Protein AF-X0WL43-F1 (afdb_monomer)

InterPro domains:
  IPR007392 D-galactarate/Altronate dehydratase, second domain [PF04295] (1-107)
  IPR048332 D-galactarate/Altronate dehydratase, C-terminal domain [PF20629] (121-200)
  IPR052172 UxaA family altronate/galactarate dehydratases [PTHR30536] (3-199)

Organism: NCB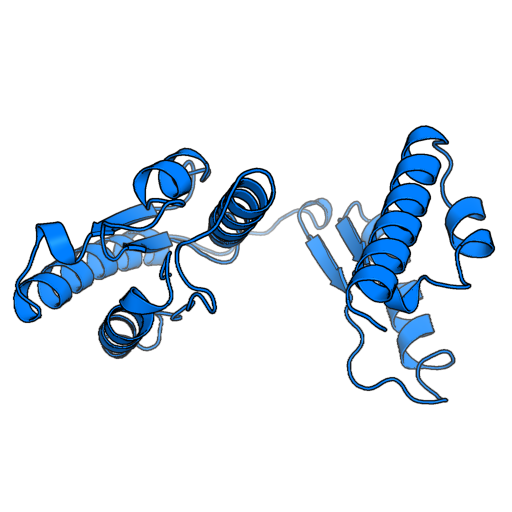I:txid412755

pLDDT: mean 93.65, std 4.27, range [55.53, 98.44]

Secondary structure (DSSP, 8-state):
-BSSGGGHHHHHHHHTT-TT-------S-S---THHHHHHHHHHHHHHT-TT-SEEEEEE-S--SS-HHHHHHTS--SSSEEEEEEHHHH--HHHHHHHHHHHHHHHHHHHTT-------GGG-EEEE---S--TTGGGTHHHHHHHHHHHHHHTT-EEEE--GGGGTT-HHHHHHT---HHHHHHHHHHHHHHHHHHHHTT-

Radius of gyration: 20.66 Å; Cα contacts (8 Å, |Δi|>4): 213; chains: 1; bounding box: 50×39×56 Å

Sequence (203 aa):
MSTVSCANSVVEQIARVDADIIPITHQHGCTHMGADTEQVLRTLSGTCDNPNGGGVLLVGLGCETANVNEIASRIDNSDRMVETLVIQEIGDARKIVDIARERLRRMKQFVSKQQRSDFDISSLTVGLECGGSDPFSGITANPAVGLVSDRLVELGATVILSEIPEMIGAEAPLESRIPDDAVKQKLLARIRDYVQMASDAGG

Nearest PDB structures (foldseek):
  6u7l-assembly1_B  TM=6.574E-01  e=1.941E-04  Escherichia coli K-12
  4p1z-assembly2_D  TM=4.977E-01  e=3.215E+00  Mus musculus

Foldseek 3Di:
DELAQVCQVLQVVLQVVDVVDDRDHDDHHQPADDPRLVVSLCVLQVVQQPPVAQEDEYEYQAPHPNDPVSSVVSHDPPRHYYHYYHCVVVVDSVVSSVVSVVSVVVRCVSVVPDDDDDDQLLAAEEEDDDDDDDPCCVVPVVVVVVVVQVVSVVSNHHYHYDDLPVCVVVLVVVLVPDPDPVVSVVSVVVNVVVVVVVVVVVD

Mean predicted aligned error: 4.45 Å

Structure (mmCIF, N/CA/C/O backbone):
data_AF-X0WL43-F1
#
_entry.id   AF-X0WL43-F1
#
loop_
_atom_site.group_PDB
_atom_site.id
_atom_site.type_symbol
_atom_site.label_atom_id
_atom_site.label_alt_id
_atom_site.label_comp_id
_atom_site.label_asym_id
_atom_site.label_entity_id
_atom_site.label_seq_id
_atom_site.pdbx_PDB_ins_code
_atom_site.Cartn_x
_atom_site.Cartn_y
_atom_site.Cartn_z
_atom_site.occupancy
_atom_site.B_iso_or_equiv
_atom_site.auth_seq_id
_atom_site.auth_comp_id
_atom_site.auth_asym_id
_atom_site.auth_atom_id
_atom_site.pdbx_PDB_model_num
ATOM 1 N N . MET A 1 1 ? -3.713 2.071 12.249 1.00 95.75 1 MET A N 1
ATOM 2 C CA . MET A 1 1 ? -2.439 2.525 11.664 1.00 95.75 1 MET A CA 1
ATOM 3 C C . MET A 1 1 ? -1.928 3.716 12.455 1.00 95.75 1 MET A C 1
ATOM 5 O O . MET A 1 1 ? -2.736 4.583 12.774 1.00 95.75 1 MET A O 1
ATOM 9 N N . SER A 1 2 ? -0.642 3.759 12.802 1.00 97.06 2 SER A N 1
ATOM 10 C CA . SER A 1 2 ? -0.040 4.961 13.396 1.00 97.06 2 SER A CA 1
ATOM 11 C C . SER A 1 2 ? 0.400 5.953 12.320 1.00 97.06 2 SER A C 1
ATOM 13 O O . SER A 1 2 ? 0.792 5.553 11.228 1.00 97.06 2 SER A O 1
ATOM 15 N N . THR A 1 3 ? 0.345 7.247 12.628 1.00 95.81 3 THR A N 1
ATOM 16 C CA . THR A 1 3 ? 0.838 8.326 11.746 1.00 95.81 3 THR A CA 1
ATOM 17 C C . THR A 1 3 ? 2.287 8.715 12.039 1.00 95.81 3 THR A C 1
ATOM 19 O O . THR A 1 3 ? 2.926 9.377 11.231 1.00 95.81 3 THR A O 1
ATOM 22 N N . VAL A 1 4 ? 2.814 8.291 13.192 1.00 96.38 4 VAL A N 1
ATOM 23 C CA . VAL A 1 4 ? 4.168 8.580 13.673 1.00 96.38 4 VAL A CA 1
ATOM 24 C C . VAL A 1 4 ? 4.661 7.437 14.561 1.00 96.38 4 VAL A C 1
ATOM 26 O O . VAL A 1 4 ? 3.865 6.804 15.262 1.00 96.38 4 VAL A O 1
ATOM 29 N N . SER A 1 5 ? 5.973 7.189 14.586 1.00 96.69 5 SER A N 1
ATOM 30 C CA . SER A 1 5 ? 6.577 6.110 15.388 1.00 96.69 5 SER A CA 1
ATOM 31 C C . SER A 1 5 ? 6.236 6.174 16.883 1.00 96.69 5 SER A C 1
ATOM 33 O O . SER A 1 5 ? 6.040 5.139 17.520 1.00 96.69 5 SER A O 1
ATOM 35 N N . CYS A 1 6 ? 6.074 7.374 17.451 1.00 96.06 6 CYS A N 1
ATOM 36 C CA . CYS A 1 6 ? 5.698 7.555 18.856 1.00 96.06 6 CYS A CA 1
ATOM 37 C C . CYS A 1 6 ? 4.306 6.995 19.211 1.00 96.06 6 CYS A C 1
ATOM 39 O O . CYS A 1 6 ? 4.031 6.765 20.386 1.00 96.06 6 CYS A O 1
ATOM 41 N N . ALA A 1 7 ? 3.435 6.761 18.224 1.00 96.56 7 ALA A N 1
ATOM 42 C CA . ALA A 1 7 ? 2.115 6.161 18.421 1.00 96.56 7 ALA A CA 1
ATOM 43 C C . ALA A 1 7 ? 2.106 4.626 18.240 1.00 96.56 7 ALA A C 1
ATOM 45 O O . ALA A 1 7 ? 1.080 3.989 18.487 1.00 96.56 7 ALA A O 1
ATOM 46 N N . ASN A 1 8 ? 3.225 4.010 17.832 1.00 96.94 8 ASN A N 1
ATOM 47 C CA . ASN A 1 8 ? 3.283 2.583 17.487 1.00 96.94 8 ASN A CA 1
ATOM 48 C C . ASN A 1 8 ? 2.888 1.672 18.649 1.00 96.94 8 ASN A C 1
ATOM 50 O O . ASN A 1 8 ? 2.059 0.785 18.468 1.00 96.94 8 ASN A O 1
ATOM 54 N N . SER A 1 9 ? 3.425 1.915 19.847 1.00 95.31 9 SER A N 1
ATOM 55 C CA . SER A 1 9 ? 3.143 1.079 21.021 1.00 95.31 9 SER A CA 1
ATOM 56 C C . SER A 1 9 ? 1.655 1.072 21.381 1.00 95.31 9 SER A C 1
ATOM 58 O O . SER A 1 9 ? 1.106 0.034 21.746 1.00 95.31 9 SER A O 1
ATOM 60 N N . VAL A 1 10 ? 0.979 2.213 21.214 1.00 95.00 10 VAL A N 1
ATOM 61 C CA . VAL A 1 10 ? -0.468 2.339 21.418 1.00 95.00 10 VAL A CA 1
ATOM 62 C C . VAL A 1 10 ? -1.231 1.557 20.349 1.00 95.00 10 VAL A C 1
ATOM 64 O O . VAL A 1 10 ? -2.146 0.812 20.688 1.00 95.00 10 VAL A O 1
ATOM 67 N N . VAL A 1 11 ? -0.844 1.664 19.074 1.00 96.06 11 VAL A N 1
ATOM 68 C CA . VAL A 1 11 ? -1.467 0.898 17.977 1.00 96.06 11 VAL A CA 1
ATOM 69 C C . VAL A 1 11 ? -1.310 -0.606 18.177 1.00 96.06 11 VAL A C 1
ATOM 71 O O . VAL A 1 11 ? -2.284 -1.343 18.040 1.00 96.06 11 VAL A O 1
ATOM 74 N N . GLU A 1 12 ? -0.120 -1.067 18.547 1.00 95.25 12 GLU A N 1
ATOM 75 C CA . GLU A 1 12 ? 0.137 -2.477 18.845 1.00 95.25 12 GLU A CA 1
ATOM 76 C C . GLU A 1 12 ? -0.689 -2.959 20.039 1.00 95.25 12 GLU A C 1
ATOM 78 O O . GLU A 1 12 ? -1.256 -4.051 20.006 1.00 95.25 12 GLU A O 1
ATOM 83 N N . GLN A 1 13 ? -0.800 -2.147 21.093 1.00 93.44 13 GLN A N 1
ATOM 84 C CA . GLN A 1 13 ? -1.615 -2.479 22.257 1.00 93.44 13 GLN A CA 1
ATOM 85 C C . GLN A 1 13 ? -3.108 -2.548 21.911 1.00 93.44 13 GLN A C 1
ATOM 87 O O . GLN A 1 13 ? -3.797 -3.453 22.383 1.00 93.44 13 GLN A O 1
ATOM 92 N N . ILE A 1 14 ? -3.599 -1.627 21.077 1.00 92.94 14 ILE A N 1
ATOM 93 C CA . ILE A 1 14 ? -4.972 -1.638 20.562 1.00 92.94 14 ILE A CA 1
ATOM 94 C C . ILE A 1 14 ? -5.212 -2.895 19.722 1.00 92.94 14 ILE A C 1
ATOM 96 O O . ILE A 1 14 ? -6.232 -3.543 19.909 1.00 92.94 14 ILE A O 1
ATOM 100 N N . ALA A 1 15 ? -4.290 -3.280 18.838 1.00 93.12 15 ALA A N 1
ATOM 101 C CA . ALA A 1 15 ? -4.480 -4.435 17.960 1.00 93.12 15 ALA A CA 1
ATOM 102 C C . ALA A 1 15 ? -4.567 -5.770 18.716 1.00 93.12 15 ALA A C 1
ATOM 104 O O . ALA A 1 15 ? -5.267 -6.677 18.286 1.00 93.12 15 ALA A O 1
ATOM 105 N N . ARG A 1 16 ? -3.952 -5.886 19.900 1.00 91.56 16 ARG A N 1
ATOM 106 C CA . ARG A 1 16 ? -4.038 -7.101 20.737 1.00 91.56 16 ARG A CA 1
ATOM 107 C C . ARG A 1 16 ? -5.447 -7.426 21.243 1.00 91.56 16 ARG A C 1
ATOM 109 O O . ARG A 1 16 ? -5.632 -8.477 21.853 1.00 91.56 16 ARG A O 1
ATOM 116 N N . VAL A 1 17 ? -6.425 -6.536 21.063 1.00 84.25 17 VAL A N 1
ATOM 117 C CA . VAL A 1 17 ? -7.803 -6.769 21.520 1.00 84.25 17 VAL A CA 1
ATOM 118 C C . VAL A 1 17 ? -8.558 -7.775 20.651 1.00 84.25 17 VAL A C 1
ATOM 120 O O . VAL A 1 17 ? -9.506 -8.375 21.151 1.00 84.25 17 VAL A O 1
ATOM 123 N N . ASP A 1 18 ? -8.170 -7.949 19.384 1.00 85.38 18 ASP A N 1
ATOM 124 C CA . ASP A 1 18 ? -8.861 -8.817 18.425 1.00 85.38 18 ASP A CA 1
ATOM 125 C C . ASP A 1 18 ? -7.899 -9.256 17.307 1.00 85.38 18 ASP A C 1
ATOM 127 O O . ASP A 1 18 ? -7.166 -8.435 16.761 1.00 85.38 18 ASP A O 1
ATOM 131 N N . ALA A 1 19 ? -7.911 -10.543 16.955 1.00 85.75 19 ALA A N 1
ATOM 132 C CA . ALA A 1 19 ? -7.028 -11.110 15.934 1.00 85.75 19 ALA A CA 1
ATOM 133 C C . ALA A 1 19 ? -7.344 -10.616 14.511 1.00 85.75 19 ALA A C 1
ATOM 135 O O . ALA A 1 19 ? -6.471 -10.666 13.647 1.00 85.75 19 ALA A O 1
ATOM 136 N N . ASP A 1 20 ? -8.559 -10.111 14.276 1.00 85.38 20 ASP A N 1
ATOM 137 C CA . ASP A 1 20 ? -8.964 -9.550 12.982 1.00 85.38 20 ASP A CA 1
ATOM 138 C C . ASP A 1 20 ? -8.391 -8.137 12.743 1.00 85.38 20 ASP A C 1
ATOM 140 O O . ASP A 1 20 ? -8.581 -7.554 11.674 1.00 85.38 20 ASP A O 1
ATOM 144 N N . ILE A 1 21 ? -7.706 -7.550 13.733 1.00 91.06 21 ILE A N 1
ATOM 145 C CA . ILE A 1 21 ? -7.101 -6.221 13.632 1.00 91.06 21 ILE A CA 1
ATOM 146 C C . ILE A 1 21 ? -5.624 -6.356 13.281 1.00 91.06 21 ILE A C 1
ATOM 148 O O . ILE A 1 21 ? -4.823 -6.878 14.054 1.00 91.06 21 ILE A O 1
ATOM 152 N N . ILE A 1 22 ? -5.245 -5.781 12.142 1.00 93.94 22 ILE A N 1
ATOM 153 C CA . ILE A 1 22 ? -3.857 -5.754 11.682 1.00 93.94 22 ILE A CA 1
ATOM 154 C C . ILE A 1 22 ? -3.222 -4.412 12.086 1.00 93.94 22 ILE A C 1
ATOM 156 O O . ILE A 1 22 ? -3.644 -3.358 11.593 1.00 93.94 22 ILE A O 1
ATOM 160 N N . PRO A 1 23 ? -2.216 -4.399 12.983 1.00 95.56 23 PRO A N 1
ATOM 161 C CA . PRO A 1 23 ? -1.484 -3.181 13.289 1.00 95.56 23 PRO A CA 1
ATOM 162 C C . PRO A 1 23 ? -0.564 -2.820 12.119 1.00 95.56 23 PRO A C 1
ATOM 164 O O . PRO A 1 23 ? 0.307 -3.594 11.738 1.00 95.56 23 PRO A O 1
ATOM 167 N N . ILE A 1 24 ? -0.731 -1.609 11.588 1.00 96.12 24 ILE A N 1
ATOM 168 C CA . ILE A 1 24 ? 0.210 -0.995 10.644 1.00 96.12 24 ILE A CA 1
ATOM 169 C C . ILE A 1 24 ? 0.945 0.113 11.394 1.00 96.12 24 ILE A C 1
ATOM 171 O O . ILE A 1 24 ? 0.306 1.063 11.866 1.00 96.12 24 ILE A O 1
ATOM 175 N N . THR A 1 25 ? 2.258 -0.039 11.545 1.00 96.44 25 THR A N 1
ATOM 176 C CA . THR A 1 25 ? 3.113 0.881 12.299 1.00 96.44 25 THR A CA 1
ATOM 177 C C . THR A 1 25 ? 3.932 1.774 11.375 1.00 96.44 25 THR A C 1
ATOM 179 O O . THR A 1 25 ? 4.359 1.372 10.295 1.00 96.44 25 THR A O 1
ATOM 182 N N . HIS A 1 26 ? 4.155 3.008 11.813 1.00 94.62 26 HIS A N 1
ATOM 183 C CA . HIS A 1 26 ? 4.957 3.991 11.107 1.00 94.62 26 HIS A CA 1
ATOM 184 C C . HIS A 1 26 ? 6.405 3.948 11.604 1.00 94.62 26 HIS A C 1
ATOM 186 O O . HIS A 1 26 ? 6.656 3.939 12.810 1.00 94.62 26 HIS A O 1
ATOM 192 N N . GLN A 1 27 ? 7.371 3.914 10.690 1.00 91.25 27 GLN A N 1
ATOM 193 C CA . GLN A 1 27 ? 8.776 3.681 11.046 1.00 91.25 27 GLN A CA 1
ATOM 194 C C . GLN A 1 27 ? 9.576 4.963 11.303 1.00 91.25 27 GLN A C 1
ATOM 196 O O . GLN A 1 27 ? 10.670 4.890 11.859 1.00 91.25 27 GLN A O 1
ATOM 201 N N . HIS A 1 28 ? 9.045 6.133 10.943 1.00 91.25 28 HIS A N 1
ATOM 202 C CA . HIS A 1 28 ? 9.792 7.388 11.002 1.00 91.25 28 HIS A CA 1
ATOM 203 C C . HIS A 1 28 ? 9.335 8.328 12.128 1.00 91.25 28 HIS A C 1
ATOM 205 O O . HIS A 1 28 ? 8.335 8.111 12.825 1.00 91.25 28 HIS A O 1
ATOM 211 N N . GLY A 1 29 ? 10.162 9.342 12.388 1.00 90.94 29 GLY A N 1
ATOM 212 C CA . GLY A 1 29 ? 9.835 10.449 13.286 1.00 90.94 29 GLY A CA 1
ATOM 213 C C . GLY A 1 29 ? 8.825 11.404 12.650 1.00 90.94 29 GLY A C 1
ATOM 214 O O . GLY A 1 29 ? 8.173 11.064 11.678 1.00 90.94 29 GLY A O 1
ATOM 215 N N . CYS A 1 30 ? 8.680 12.610 13.195 1.00 87.62 30 CYS A N 1
ATOM 216 C CA . CYS A 1 30 ? 7.702 13.584 12.698 1.00 87.62 30 CYS A CA 1
ATOM 217 C C . CYS A 1 30 ? 8.303 14.797 11.980 1.00 87.62 30 CYS A C 1
ATOM 219 O O . CYS A 1 30 ? 7.555 15.648 11.504 1.00 87.62 30 CYS A O 1
ATOM 221 N N . THR A 1 31 ? 9.628 14.902 11.889 1.00 87.62 31 THR A N 1
ATOM 222 C CA . THR A 1 31 ? 10.336 16.082 11.364 1.00 87.62 31 THR A CA 1
ATOM 223 C C . THR A 1 31 ? 10.435 16.086 9.836 1.00 87.62 31 THR A C 1
ATOM 225 O O . THR A 1 31 ? 11.463 16.466 9.279 1.00 87.62 31 THR A O 1
ATOM 228 N N . HIS A 1 32 ? 9.378 15.636 9.165 1.00 87.50 32 HIS A N 1
ATOM 229 C CA . HIS A 1 32 ? 9.277 15.646 7.711 1.00 87.50 32 HIS A CA 1
ATOM 230 C C . HIS A 1 32 ? 9.099 17.080 7.208 1.00 87.50 32 HIS A C 1
ATOM 232 O O . HIS A 1 32 ? 8.371 17.862 7.830 1.00 87.50 32 HIS A O 1
ATOM 238 N N . MET A 1 33 ? 9.731 17.425 6.082 1.00 89.25 33 MET A N 1
ATOM 239 C CA . MET A 1 33 ? 9.624 18.757 5.477 1.00 89.25 33 MET A CA 1
ATOM 240 C C . MET A 1 33 ? 9.407 18.700 3.963 1.00 89.25 33 MET A C 1
ATOM 242 O O . MET A 1 33 ? 10.042 17.923 3.252 1.00 89.25 33 MET A O 1
ATOM 246 N N . GLY A 1 34 ? 8.548 19.588 3.454 1.00 90.94 34 GLY A N 1
ATOM 247 C CA . GLY A 1 34 ? 8.330 19.772 2.019 1.00 90.94 34 GLY A CA 1
ATOM 248 C C . GLY A 1 34 ? 7.892 18.482 1.319 1.00 90.94 34 GLY A C 1
ATOM 249 O O . GLY A 1 34 ? 6.872 17.894 1.672 1.00 90.94 34 GLY A O 1
ATOM 250 N N . ALA A 1 35 ? 8.670 18.050 0.323 1.00 90.12 35 ALA A N 1
ATOM 251 C CA . ALA A 1 35 ? 8.376 16.857 -0.473 1.00 90.12 35 ALA A CA 1
ATOM 252 C C . ALA A 1 35 ? 8.311 15.565 0.362 1.00 90.12 35 ALA A C 1
ATOM 254 O O . ALA A 1 35 ? 7.538 14.670 0.032 1.00 90.12 35 ALA A O 1
ATOM 255 N N . ASP A 1 36 ? 9.070 15.489 1.457 1.00 91.00 36 ASP A N 1
ATOM 256 C CA . ASP A 1 36 ? 9.062 14.340 2.366 1.00 91.00 36 ASP A CA 1
ATOM 257 C C . ASP A 1 36 ? 7.719 14.222 3.108 1.00 91.00 36 ASP A C 1
ATOM 259 O O . ASP A 1 36 ? 7.108 13.155 3.148 1.00 91.00 36 ASP A O 1
ATOM 263 N N . THR A 1 37 ? 7.171 15.343 3.593 1.00 93.50 37 THR A N 1
ATOM 264 C CA . THR A 1 37 ? 5.837 15.369 4.216 1.00 93.50 37 THR A CA 1
ATOM 265 C C . THR A 1 37 ? 4.764 14.892 3.240 1.00 93.50 37 THR A C 1
ATOM 267 O O . THR A 1 37 ? 3.934 14.057 3.594 1.00 93.50 37 THR A O 1
ATOM 270 N N . GLU A 1 38 ? 4.795 15.380 1.999 1.00 94.81 38 GLU A N 1
ATOM 271 C CA . GLU A 1 38 ? 3.834 14.973 0.971 1.00 94.81 38 GLU A CA 1
ATOM 272 C C . GLU A 1 38 ? 3.981 13.488 0.608 1.00 94.81 38 GLU A C 1
ATOM 274 O O . GLU A 1 38 ? 2.983 12.789 0.427 1.00 94.81 38 GLU A O 1
ATOM 279 N N . GLN A 1 39 ? 5.210 12.965 0.564 1.00 93.62 39 GLN A N 1
ATOM 280 C CA . GLN A 1 39 ? 5.449 11.538 0.372 1.00 93.62 39 GLN A CA 1
ATOM 281 C C . GLN A 1 39 ? 4.837 10.705 1.503 1.00 93.62 39 GLN A C 1
ATOM 283 O O . GLN A 1 39 ? 4.176 9.704 1.216 1.00 93.62 39 GLN A O 1
ATOM 288 N N . VAL A 1 40 ? 4.998 11.119 2.762 1.00 94.88 40 VAL A N 1
ATOM 289 C CA . VAL A 1 40 ? 4.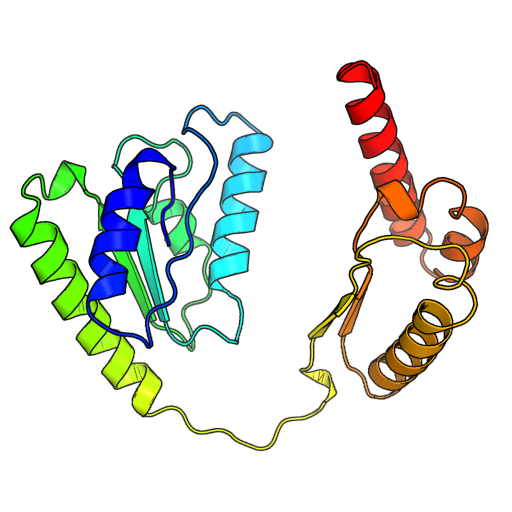386 10.444 3.916 1.00 94.88 40 VAL A CA 1
ATOM 290 C C . VAL A 1 40 ? 2.863 10.484 3.829 1.00 94.88 40 VAL A C 1
ATOM 292 O O . VAL A 1 40 ? 2.222 9.438 3.927 1.00 94.88 40 VAL A O 1
ATOM 295 N N . LEU A 1 41 ? 2.274 11.655 3.581 1.00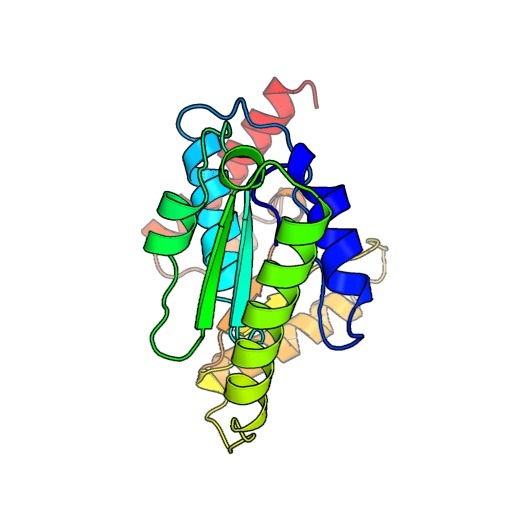 95.50 41 LEU A N 1
ATOM 296 C CA . LEU A 1 41 ? 0.823 11.822 3.482 1.00 95.50 41 LEU A CA 1
ATOM 297 C C . LEU A 1 41 ? 0.229 10.963 2.366 1.00 95.50 41 LEU A C 1
ATOM 299 O O . LEU A 1 41 ? -0.733 10.232 2.607 1.00 95.50 41 LEU A O 1
ATOM 303 N N . ARG A 1 42 ? 0.831 10.988 1.171 1.00 95.69 42 ARG A N 1
ATOM 304 C CA . ARG A 1 42 ? 0.424 10.162 0.026 1.00 95.69 42 ARG A CA 1
ATOM 305 C C . ARG A 1 42 ? 0.552 8.668 0.319 1.00 95.69 42 ARG A C 1
ATOM 307 O O . ARG A 1 42 ? -0.330 7.899 -0.042 1.00 95.69 42 ARG A O 1
ATOM 314 N N . THR A 1 43 ? 1.630 8.253 0.981 1.00 95.25 43 THR A N 1
ATOM 315 C CA . THR A 1 43 ? 1.865 6.836 1.299 1.00 95.25 43 THR A CA 1
ATOM 316 C C . THR A 1 43 ? 0.873 6.330 2.343 1.00 95.25 43 THR A C 1
ATOM 318 O O . THR A 1 43 ? 0.273 5.272 2.161 1.00 95.25 43 THR A O 1
ATOM 321 N N . LEU A 1 44 ? 0.656 7.084 3.424 1.00 95.75 44 LEU A N 1
ATOM 322 C CA . LEU A 1 44 ? -0.254 6.687 4.498 1.00 95.75 44 LEU A CA 1
ATOM 323 C C . LEU A 1 44 ? -1.717 6.699 4.042 1.00 95.75 44 LEU A C 1
ATOM 325 O O . LEU A 1 44 ? -2.425 5.728 4.299 1.00 95.75 44 LEU A O 1
ATOM 329 N N . SER A 1 45 ? -2.161 7.740 3.330 1.00 95.81 45 SER A N 1
ATOM 330 C CA . SER A 1 45 ? -3.523 7.780 2.766 1.00 95.81 45 SER A CA 1
ATOM 331 C C . SER A 1 45 ? -3.744 6.667 1.737 1.00 95.81 45 SER A C 1
ATOM 333 O O . SER A 1 45 ? -4.671 5.881 1.903 1.00 95.81 45 SER A O 1
ATOM 335 N N . GLY A 1 46 ? -2.826 6.478 0.782 1.00 95.06 46 GLY A N 1
ATOM 336 C CA . GLY A 1 46 ? -2.922 5.392 -0.201 1.00 95.06 46 GLY A CA 1
ATOM 337 C C . GLY A 1 46 ? -2.908 3.990 0.424 1.00 95.06 46 GLY A C 1
ATOM 338 O O . GLY A 1 46 ? -3.598 3.090 -0.048 1.00 95.06 46 GLY A O 1
ATOM 339 N N . THR A 1 47 ? -2.186 3.800 1.535 1.00 94.62 47 THR A N 1
ATOM 340 C CA . THR A 1 47 ? -2.244 2.546 2.309 1.00 94.62 47 THR A CA 1
ATOM 341 C C . THR A 1 47 ? -3.629 2.338 2.922 1.00 94.62 47 THR A C 1
ATOM 343 O O . THR A 1 47 ? -4.139 1.218 2.934 1.00 94.62 47 THR A O 1
ATOM 346 N N . CYS A 1 48 ? -4.263 3.409 3.408 1.00 94.12 48 CYS A N 1
ATOM 347 C CA . CYS A 1 48 ? -5.624 3.351 3.939 1.00 94.12 48 CYS A CA 1
ATOM 348 C C . CYS A 1 48 ? -6.678 3.093 2.866 1.00 94.12 48 CYS A C 1
ATOM 350 O O . CYS A 1 48 ? -7.711 2.516 3.200 1.00 94.12 48 CYS A O 1
ATOM 352 N N . ASP A 1 49 ? -6.418 3.492 1.619 1.00 92.75 49 ASP A N 1
ATOM 353 C CA . ASP A 1 49 ? -7.294 3.278 0.463 1.00 92.75 49 ASP A CA 1
ATOM 354 C C . ASP A 1 49 ? -7.209 1.856 -0.114 1.00 92.75 49 ASP A C 1
ATOM 356 O O . ASP A 1 49 ? -7.993 1.491 -0.993 1.00 92.75 49 ASP A O 1
ATOM 360 N N . ASN A 1 50 ? -6.331 0.995 0.414 1.00 92.81 50 ASN A N 1
ATOM 361 C CA . ASN A 1 50 ? -6.243 -0.394 -0.028 1.00 92.81 50 ASN A CA 1
ATOM 362 C C . ASN A 1 50 ? -7.616 -1.103 0.101 1.00 92.81 50 ASN A C 1
ATOM 364 O O . ASN A 1 50 ? -8.201 -1.093 1.190 1.00 92.81 50 ASN A O 1
ATOM 368 N N . PRO A 1 51 ? -8.148 -1.730 -0.968 1.00 91.62 51 PRO A N 1
ATOM 369 C CA . PRO A 1 51 ? -9.493 -2.317 -0.967 1.00 91.62 51 PRO A CA 1
ATOM 370 C C . PRO A 1 51 ? -9.629 -3.553 -0.063 1.00 91.62 51 PRO A C 1
ATOM 372 O O . PRO A 1 51 ? -10.741 -3.970 0.241 1.00 91.62 51 PRO A O 1
ATOM 375 N N . ASN A 1 52 ? -8.518 -4.127 0.414 1.00 90.81 52 ASN A N 1
ATOM 376 C CA . ASN A 1 52 ? -8.548 -5.226 1.382 1.00 90.81 52 ASN A CA 1
ATOM 377 C C . ASN A 1 52 ? -8.857 -4.754 2.816 1.00 90.81 52 ASN A C 1
ATOM 379 O O . ASN A 1 52 ? -9.101 -5.583 3.693 1.00 90.81 52 ASN A O 1
ATOM 383 N N . GLY A 1 53 ? -8.829 -3.443 3.082 1.00 89.19 53 GLY A N 1
ATOM 384 C CA . GLY A 1 53 ? -9.177 -2.861 4.376 1.00 89.19 53 GLY A CA 1
ATOM 385 C C . GLY A 1 53 ? -10.618 -2.352 4.408 1.00 89.19 53 GLY A C 1
ATOM 386 O O . GLY A 1 53 ? -10.914 -1.309 3.838 1.00 89.19 53 GLY A O 1
ATOM 387 N N . GLY A 1 54 ? -11.507 -3.031 5.141 1.00 87.00 54 GLY A N 1
ATOM 388 C CA . GLY A 1 54 ? -12.907 -2.594 5.298 1.00 87.00 54 GLY A CA 1
ATOM 389 C C . GLY A 1 54 ? -13.115 -1.411 6.266 1.00 87.00 54 GLY A C 1
ATOM 390 O O . GLY A 1 54 ? -14.199 -0.830 6.338 1.00 87.00 54 GLY A O 1
ATOM 391 N N . GLY A 1 55 ? -12.084 -1.039 7.026 1.00 94.00 55 GLY A N 1
ATOM 392 C CA . GLY A 1 55 ? -12.088 0.133 7.896 1.00 94.00 55 GLY A CA 1
ATOM 393 C C . GLY A 1 55 ? -10.704 0.429 8.468 1.00 94.00 55 GLY A C 1
ATOM 394 O O . GLY A 1 55 ? -9.877 -0.471 8.617 1.00 94.00 55 GLY A O 1
ATOM 395 N N . VAL A 1 56 ? -10.448 1.696 8.789 1.00 96.12 56 VAL A N 1
ATOM 396 C CA . VAL A 1 56 ? -9.151 2.180 9.266 1.00 96.12 56 VAL A CA 1
ATOM 397 C C . VAL A 1 56 ? -9.326 3.053 10.504 1.00 96.12 56 VAL A C 1
ATOM 399 O O . VAL A 1 56 ? -10.058 4.040 10.494 1.00 96.12 56 VAL A O 1
ATOM 402 N N . LEU A 1 57 ? -8.591 2.716 11.567 1.00 96.88 57 LEU A N 1
ATOM 403 C CA . LEU A 1 57 ? -8.364 3.594 12.715 1.00 96.88 57 LEU A CA 1
ATOM 404 C C . LEU A 1 57 ? -6.979 4.239 12.591 1.00 96.88 57 LEU A C 1
ATOM 406 O O . LEU A 1 57 ? -5.962 3.556 12.756 1.00 96.88 57 LEU A O 1
ATOM 410 N N . LEU A 1 58 ? -6.939 5.539 12.314 1.00 97.50 58 LEU A N 1
ATOM 411 C CA . LEU A 1 58 ? -5.723 6.349 12.341 1.00 97.50 58 LEU A CA 1
ATOM 412 C C . LEU A 1 58 ? -5.421 6.781 13.775 1.00 97.50 58 LEU A C 1
ATOM 414 O O . LEU A 1 58 ? -6.295 7.302 14.464 1.00 97.50 58 LEU A O 1
ATOM 418 N N . VAL A 1 59 ? -4.185 6.575 14.221 1.00 97.44 59 VAL A N 1
ATOM 419 C CA . VAL A 1 59 ? -3.739 6.932 15.571 1.00 97.44 59 VAL A CA 1
ATOM 420 C C . VAL A 1 59 ? -2.520 7.839 15.481 1.00 97.44 59 VAL A C 1
ATOM 422 O O . VAL A 1 59 ? -1.455 7.409 15.039 1.00 97.44 59 VAL A O 1
ATOM 425 N N . GLY A 1 60 ? -2.681 9.079 15.923 1.00 97.00 60 GLY A N 1
ATOM 426 C CA . GLY A 1 60 ? -1.607 10.061 16.008 1.00 97.00 60 GLY A CA 1
ATOM 427 C C . GLY A 1 60 ? -1.196 10.356 17.432 1.00 97.00 60 GLY A C 1
ATOM 428 O O . GLY A 1 60 ? -1.958 10.134 18.380 1.00 97.00 60 GLY A O 1
ATOM 429 N N . LEU A 1 61 ? 0.019 10.879 17.585 1.00 96.38 61 LEU A N 1
ATOM 430 C CA . LEU A 1 61 ? 0.447 11.399 18.875 1.00 96.38 61 LEU A CA 1
ATOM 431 C C . LEU A 1 61 ? -0.236 12.747 19.136 1.00 96.38 61 LEU A C 1
ATOM 433 O O . LEU A 1 61 ? -0.796 12.934 20.215 1.00 96.38 61 LEU A O 1
ATOM 437 N N . GLY A 1 62 ? -0.235 13.630 18.133 1.00 94.56 62 GLY A N 1
ATOM 438 C CA . GLY A 1 62 ? -0.836 14.967 18.171 1.00 94.56 62 GLY A CA 1
ATOM 439 C C . GLY A 1 62 ? 0.136 16.111 17.874 1.00 94.56 62 GLY A C 1
ATOM 440 O O . GLY A 1 62 ? -0.289 17.260 17.808 1.00 94.56 62 GLY A O 1
ATOM 441 N N . CYS A 1 63 ? 1.424 15.818 17.677 1.00 93.75 63 CYS A N 1
ATOM 442 C CA . CYS A 1 63 ? 2.454 16.820 17.384 1.00 93.75 63 CYS A CA 1
ATOM 443 C C . CYS A 1 63 ? 3.173 16.591 16.048 1.00 93.75 63 CYS A C 1
ATOM 445 O O . CYS A 1 63 ? 4.113 17.317 15.725 1.00 93.75 63 CYS A O 1
ATOM 447 N N . GLU A 1 64 ? 2.778 15.571 15.286 1.00 93.31 64 GLU A N 1
ATOM 448 C CA . GLU A 1 64 ? 3.395 15.254 14.007 1.00 93.31 64 GLU A CA 1
ATOM 449 C C . GLU A 1 64 ? 2.993 16.214 12.877 1.00 93.31 64 GLU A C 1
ATOM 451 O O . GLU A 1 64 ? 1.849 16.661 12.805 1.00 93.31 64 GLU A 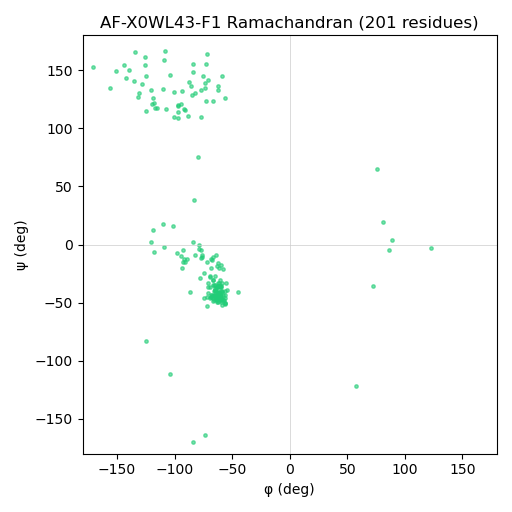O 1
ATOM 456 N N . THR A 1 65 ? 3.931 16.504 11.964 1.00 90.50 65 THR A N 1
ATOM 457 C CA . THR A 1 65 ? 3.674 17.376 10.804 1.00 90.50 65 THR A CA 1
ATOM 458 C C . THR A 1 65 ? 2.620 16.767 9.874 1.00 90.50 65 THR A C 1
ATOM 460 O O . THR A 1 65 ? 1.669 17.445 9.494 1.00 90.50 65 THR A O 1
ATOM 463 N N . ALA A 1 66 ? 2.749 15.473 9.554 1.00 90.06 66 ALA A N 1
ATOM 464 C CA . ALA A 1 66 ? 1.741 14.707 8.820 1.00 90.06 66 ALA A CA 1
ATOM 465 C C . ALA A 1 66 ? 0.614 14.279 9.775 1.00 90.06 66 ALA A C 1
ATOM 467 O O . ALA A 1 66 ? 0.558 13.137 10.236 1.00 90.06 66 ALA A O 1
ATOM 468 N N . ASN A 1 67 ? -0.244 15.232 10.136 1.00 90.69 67 ASN A N 1
ATOM 469 C CA . ASN A 1 67 ? -1.258 15.017 11.161 1.00 90.69 67 ASN A CA 1
ATOM 470 C C . ASN A 1 67 ? -2.402 14.109 10.681 1.00 90.69 67 ASN A C 1
ATOM 472 O O . ASN A 1 67 ? -2.729 14.019 9.496 1.00 90.69 67 ASN A O 1
ATOM 476 N N . VAL A 1 68 ? -3.051 13.461 11.648 1.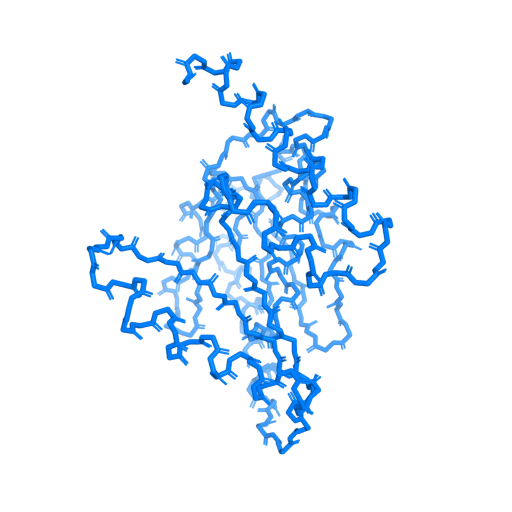00 95.06 68 VAL A N 1
ATOM 477 C CA . VAL A 1 68 ? -4.133 12.494 11.421 1.00 95.06 68 VAL A CA 1
ATOM 478 C C . VAL A 1 68 ? -5.279 13.056 10.576 1.00 95.06 68 VAL A C 1
ATOM 480 O O . VAL A 1 68 ? -5.819 12.333 9.743 1.00 95.06 68 VAL A O 1
ATOM 483 N N . ASN A 1 69 ? -5.659 14.320 10.777 1.00 93.75 69 ASN A N 1
ATOM 484 C CA . ASN A 1 69 ? -6.794 14.917 10.073 1.00 93.75 69 ASN A CA 1
ATOM 485 C C . ASN A 1 69 ? -6.480 15.157 8.594 1.00 93.75 69 ASN A C 1
ATOM 487 O O . ASN A 1 69 ? -7.350 14.960 7.751 1.00 93.75 69 ASN A O 1
ATOM 491 N N . GLU A 1 70 ? -5.242 15.536 8.272 1.00 95.25 70 GLU A N 1
ATOM 492 C CA . GLU A 1 70 ? -4.797 15.687 6.886 1.00 95.25 70 GLU A CA 1
ATOM 493 C C . GLU A 1 70 ? -4.693 14.342 6.162 1.00 95.25 70 GLU A C 1
ATOM 495 O O . GLU A 1 70 ? -5.032 14.242 4.987 1.00 95.25 70 GLU A O 1
ATOM 500 N N . ILE A 1 71 ? -4.270 13.284 6.855 1.00 96.31 71 ILE A N 1
ATOM 501 C CA . ILE A 1 71 ? -4.294 11.937 6.275 1.00 96.31 71 ILE A CA 1
ATOM 502 C C . ILE A 1 71 ? -5.745 11.513 6.043 1.00 96.31 71 ILE A C 1
ATOM 504 O O . ILE A 1 71 ? -6.082 11.079 4.947 1.00 96.31 71 ILE A O 1
ATOM 508 N N . ALA A 1 72 ? -6.613 11.684 7.044 1.00 96.31 72 ALA A N 1
ATOM 509 C CA . ALA A 1 72 ? -8.019 11.304 6.961 1.00 96.31 72 ALA A CA 1
ATOM 510 C C . ALA A 1 72 ? -8.776 12.027 5.838 1.00 96.31 72 ALA A C 1
ATOM 512 O O . ALA A 1 72 ? -9.634 11.419 5.207 1.00 96.31 72 ALA A O 1
ATOM 513 N N . SER A 1 73 ? -8.455 13.296 5.563 1.00 96.00 73 SER A N 1
ATOM 514 C CA . SER A 1 73 ? -9.108 14.071 4.500 1.00 96.00 73 SER A CA 1
ATOM 515 C C . SER A 1 73 ? -8.723 13.636 3.082 1.00 96.00 73 SER A C 1
ATOM 517 O O . SER A 1 73 ? -9.405 14.019 2.134 1.00 96.00 73 SER A O 1
ATOM 519 N N . ARG A 1 74 ? -7.648 12.852 2.932 1.00 95.88 74 ARG A N 1
ATOM 520 C CA . ARG A 1 74 ? -7.165 12.324 1.646 1.00 95.88 74 ARG A CA 1
ATOM 521 C C . ARG A 1 74 ? -7.689 10.920 1.330 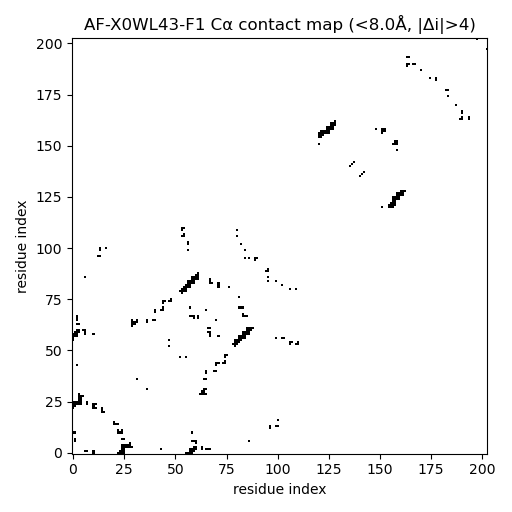1.00 95.88 74 ARG A C 1
ATOM 523 O O . ARG A 1 74 ? -7.478 10.461 0.217 1.00 95.88 74 ARG A O 1
ATOM 530 N N . ILE A 1 75 ? -8.329 10.252 2.291 1.00 95.19 75 ILE A N 1
ATOM 531 C CA . ILE A 1 75 ? -8.829 8.876 2.156 1.00 95.19 75 ILE A CA 1
ATOM 532 C C . ILE A 1 75 ? -10.222 8.895 1.526 1.00 95.19 75 ILE A C 1
ATOM 534 O O . ILE A 1 75 ? -11.087 9.663 1.955 1.00 95.19 75 ILE A O 1
ATOM 538 N N . ASP A 1 76 ? -10.465 7.999 0.572 1.00 90.50 76 ASP A N 1
ATOM 539 C CA . ASP A 1 76 ? -11.809 7.751 0.055 1.00 90.50 76 ASP A CA 1
ATOM 540 C C . ASP A 1 76 ? -12.606 6.895 1.051 1.00 90.50 76 ASP A C 1
ATOM 542 O O . ASP A 1 76 ? -12.339 5.707 1.266 1.00 90.50 76 ASP A O 1
ATOM 546 N N . ASN A 1 77 ? -13.601 7.520 1.683 1.00 87.25 77 ASN A N 1
ATOM 547 C CA . ASN A 1 77 ? -14.453 6.913 2.701 1.00 87.25 77 ASN A CA 1
ATOM 548 C C . ASN A 1 77 ? -15.838 6.486 2.185 1.00 87.25 77 ASN A C 1
ATOM 550 O O . ASN A 1 77 ? -16.729 6.238 2.998 1.00 87.25 77 ASN A O 1
ATOM 554 N N . SER A 1 78 ? -16.027 6.390 0.866 1.00 87.06 78 SER A N 1
ATOM 555 C CA . SER A 1 78 ? -17.291 5.965 0.247 1.00 87.06 78 SER A CA 1
ATOM 556 C C . SER A 1 78 ? -17.755 4.583 0.725 1.00 87.06 78 SER A C 1
ATOM 558 O O . SER A 1 78 ? -18.893 4.439 1.172 1.00 87.06 78 SER A O 1
ATOM 560 N N . ASP A 1 79 ? -16.848 3.603 0.722 1.00 86.62 79 ASP A N 1
ATOM 561 C CA . ASP A 1 79 ? -17.148 2.197 1.036 1.00 86.62 79 ASP A CA 1
ATOM 562 C C . ASP A 1 79 ? -16.387 1.654 2.263 1.00 86.62 79 ASP A C 1
ATOM 564 O O . ASP A 1 79 ? -16.371 0.446 2.528 1.00 86.62 79 ASP A O 1
ATOM 568 N N . ARG A 1 80 ? -15.765 2.538 3.057 1.00 92.31 80 ARG A N 1
ATOM 569 C CA . ARG A 1 80 ? -14.984 2.169 4.250 1.00 92.31 80 ARG A CA 1
ATOM 570 C C . ARG A 1 80 ? -15.213 3.123 5.416 1.00 92.31 80 ARG A C 1
ATOM 572 O O . ARG A 1 80 ? -15.424 4.319 5.242 1.00 92.31 80 ARG A O 1
ATOM 579 N N . MET A 1 81 ? -15.087 2.608 6.637 1.00 94.06 81 MET A N 1
ATOM 580 C CA . MET A 1 81 ? -15.089 3.453 7.833 1.00 94.06 81 MET A CA 1
ATOM 581 C C . MET A 1 81 ? -13.694 4.003 8.126 1.00 94.06 81 MET A C 1
ATOM 583 O O . MET A 1 81 ? -12.747 3.233 8.269 1.00 94.06 81 MET A O 1
ATOM 587 N N . VAL A 1 82 ? -13.585 5.317 8.311 1.00 96.00 82 VAL A N 1
ATOM 588 C CA . VAL A 1 82 ? -12.353 5.986 8.750 1.00 96.00 82 VAL A CA 1
ATOM 589 C C . VAL A 1 82 ? -12.616 6.654 10.093 1.00 96.00 82 VAL A C 1
ATOM 591 O O . VAL A 1 82 ? -13.506 7.492 10.209 1.00 96.00 82 VAL A O 1
ATOM 594 N N . GLU A 1 83 ? -11.853 6.287 11.119 1.00 96.44 83 GLU A N 1
ATOM 595 C CA . GLU A 1 83 ? -11.885 6.953 12.425 1.00 96.44 83 GLU A CA 1
ATOM 596 C C . GLU A 1 83 ? -10.481 7.401 12.825 1.00 96.44 83 GLU A C 1
ATOM 598 O O . GLU A 1 83 ? -9.476 6.815 12.421 1.00 96.44 83 GLU A O 1
ATOM 603 N N . THR A 1 84 ? -10.416 8.427 13.668 1.00 96.81 84 THR A N 1
ATOM 604 C CA . THR A 1 84 ? -9.170 9.091 14.056 1.00 96.81 84 THR A CA 1
ATOM 605 C C . THR A 1 84 ? -9.041 9.178 15.571 1.00 96.81 84 THR A C 1
ATOM 607 O O . THR A 1 84 ? -10.005 9.471 16.275 1.00 96.81 84 THR A O 1
ATOM 610 N N . LEU A 1 85 ? -7.854 8.924 16.113 1.00 96.31 85 LEU A N 1
ATOM 611 C CA . LEU A 1 85 ? -7.544 9.034 17.536 1.00 96.31 85 LEU A CA 1
ATOM 612 C C . LEU A 1 85 ? -6.258 9.837 17.715 1.00 96.31 85 LEU A C 1
ATOM 614 O O . LEU A 1 85 ? -5.247 9.511 17.102 1.00 96.31 85 LEU A O 1
ATOM 618 N N . VAL A 1 86 ? -6.285 10.841 18.591 1.00 97.19 86 VAL A N 1
ATOM 619 C CA . VAL A 1 86 ? -5.106 11.639 18.942 1.00 97.19 86 VAL A CA 1
ATOM 620 C C . VAL A 1 86 ? -4.775 11.416 20.415 1.00 97.19 86 VAL A C 1
ATOM 622 O O . VAL A 1 86 ? -5.582 11.691 21.302 1.00 97.19 86 VAL A O 1
ATOM 625 N N . ILE A 1 87 ? -3.589 10.868 20.682 1.00 96.88 87 ILE A N 1
ATOM 626 C CA . ILE A 1 87 ? -3.176 10.422 22.020 1.00 96.88 87 ILE A CA 1
ATOM 627 C C . ILE A 1 87 ? -3.110 11.600 22.999 1.00 96.88 87 ILE A C 1
ATOM 629 O O . ILE A 1 87 ? -3.655 11.504 24.097 1.00 96.88 87 ILE A O 1
ATOM 633 N N . GLN A 1 88 ? -2.473 12.709 22.613 1.00 95.81 88 GLN A N 1
ATOM 634 C CA . GLN A 1 88 ? -2.281 13.868 23.495 1.00 95.81 88 GLN A CA 1
ATOM 635 C C . GLN A 1 88 ? -3.581 14.616 23.811 1.00 95.81 88 GLN A C 1
ATOM 637 O O . GLN A 1 88 ? -3.691 15.195 24.888 1.00 95.81 88 GLN A O 1
ATOM 642 N N . GLU A 1 89 ? -4.579 14.561 22.926 1.00 95.75 89 GLU A N 1
ATOM 643 C CA . GLU A 1 89 ? -5.899 15.152 23.181 1.00 95.75 89 GLU A CA 1
ATOM 644 C C . GLU A 1 89 ? -6.683 14.368 24.243 1.00 95.75 89 GLU A C 1
ATOM 646 O O . GLU A 1 89 ? -7.435 14.950 25.024 1.00 95.75 89 GLU A O 1
ATOM 651 N N . ILE A 1 90 ? -6.497 13.045 24.302 1.00 95.38 90 ILE A N 1
ATOM 652 C CA . ILE A 1 90 ? -7.180 12.179 25.274 1.00 95.38 90 ILE A CA 1
ATOM 653 C C . ILE A 1 90 ? -6.398 12.105 26.595 1.00 95.38 90 ILE A C 1
ATOM 655 O O . ILE A 1 90 ? -6.999 12.098 27.673 1.00 95.38 90 ILE A O 1
ATOM 659 N N . GLY A 1 91 ? -5.067 12.021 26.522 1.00 91.44 91 GLY A N 1
ATOM 660 C CA . GLY A 1 91 ? -4.121 12.043 27.644 1.00 91.44 91 GLY A CA 1
ATOM 661 C C . GLY A 1 91 ? -4.079 10.782 28.522 1.00 91.44 91 GLY A C 1
ATOM 662 O O . GLY A 1 91 ? -3.009 10.391 28.981 1.00 91.44 91 GLY A O 1
ATOM 663 N N . ASP A 1 92 ? -5.216 10.121 28.756 1.00 92.69 92 ASP A N 1
ATOM 664 C CA . ASP A 1 92 ? -5.308 8.922 29.597 1.00 92.69 92 ASP A CA 1
ATOM 665 C C . ASP A 1 92 ? -5.221 7.626 28.775 1.00 92.69 92 ASP A C 1
ATOM 667 O O . ASP A 1 92 ? -6.059 7.351 27.914 1.00 92.69 92 ASP A O 1
ATOM 671 N N . ALA A 1 93 ? -4.226 6.791 29.088 1.00 86.75 93 ALA A N 1
ATOM 672 C CA . ALA A 1 93 ? -3.951 5.551 28.364 1.00 86.75 93 ALA A CA 1
ATOM 673 C C . ALA A 1 93 ? -5.110 4.538 28.390 1.00 86.75 93 ALA A C 1
ATOM 675 O O . ALA A 1 93 ? -5.336 3.845 27.398 1.00 86.75 93 ALA A O 1
ATOM 676 N N . ARG A 1 94 ? -5.864 4.440 29.495 1.00 89.31 94 ARG A N 1
ATOM 677 C CA . ARG A 1 94 ? -7.005 3.513 29.578 1.00 89.31 94 ARG A CA 1
ATOM 678 C C . ARG A 1 94 ? -8.152 4.014 28.711 1.00 89.31 94 ARG A C 1
ATOM 680 O O . ARG A 1 94 ? -8.678 3.247 27.910 1.00 89.31 94 ARG A O 1
ATOM 687 N N . LYS A 1 95 ? -8.461 5.312 28.790 1.00 94.81 95 LYS A N 1
ATOM 688 C CA . LYS A 1 95 ? -9.486 5.941 27.945 1.00 94.81 95 LYS A CA 1
ATOM 689 C C . LYS A 1 95 ? -9.170 5.800 26.459 1.00 94.81 95 LYS A C 1
ATOM 691 O O . LYS A 1 95 ? -10.078 5.526 25.684 1.00 94.81 95 LYS A O 1
ATOM 696 N N . ILE A 1 96 ? -7.903 5.942 26.063 1.00 94.44 96 ILE A N 1
ATOM 697 C CA . ILE A 1 96 ? -7.465 5.737 24.673 1.00 94.44 96 ILE A CA 1
ATOM 698 C C . ILE A 1 96 ? -7.850 4.338 24.184 1.00 94.44 96 ILE A C 1
ATOM 700 O O . ILE A 1 96 ? -8.467 4.203 23.127 1.00 94.44 96 ILE A O 1
ATOM 704 N N . VAL A 1 97 ? -7.524 3.301 24.961 1.00 91.75 97 VAL A N 1
ATOM 705 C CA . VAL A 1 97 ? -7.836 1.912 24.599 1.00 91.75 97 VAL A CA 1
ATOM 706 C C . VAL A 1 97 ? -9.346 1.672 24.566 1.00 91.75 97 VAL A C 1
ATOM 708 O O . 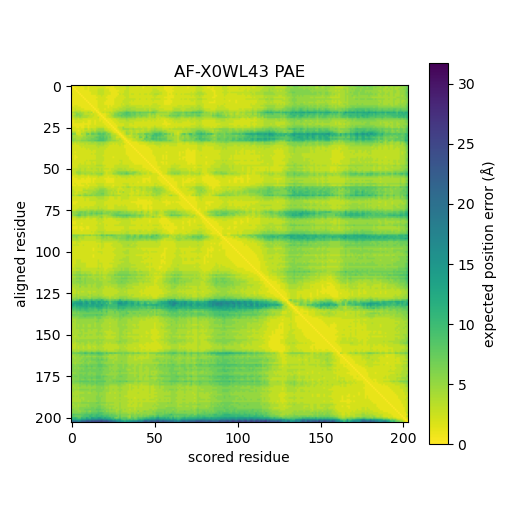VAL A 1 97 ? -9.828 1.009 23.651 1.00 91.75 97 VAL A O 1
ATOM 711 N N . ASP A 1 98 ? -10.104 2.226 25.511 1.00 93.88 98 ASP A N 1
ATOM 712 C CA . ASP A 1 98 ? -11.561 2.060 25.554 1.00 93.88 98 ASP A CA 1
ATOM 713 C C . ASP A 1 98 ? -12.256 2.737 24.359 1.00 93.88 98 ASP A C 1
ATOM 715 O O . ASP A 1 98 ? -13.087 2.113 23.695 1.00 93.88 98 ASP A O 1
ATOM 719 N N . ILE A 1 99 ? -11.850 3.962 24.007 1.00 96.00 99 ILE A N 1
ATOM 720 C CA . ILE A 1 99 ? -12.344 4.681 22.820 1.00 96.00 99 ILE A CA 1
ATOM 721 C C . ILE A 1 99 ? -11.980 3.918 21.540 1.00 96.00 99 ILE A C 1
ATOM 723 O O . ILE A 1 99 ? -12.818 3.746 20.650 1.00 96.00 99 ILE A O 1
ATOM 727 N N . ALA A 1 100 ? -10.737 3.436 21.438 1.00 95.50 100 ALA A N 1
ATOM 728 C CA . ALA A 1 100 ? -10.292 2.647 20.295 1.00 95.50 100 ALA A CA 1
ATOM 729 C C . ALA A 1 100 ? -11.115 1.361 20.146 1.00 95.50 100 ALA A C 1
ATOM 731 O O . ALA A 1 100 ? -11.575 1.055 19.047 1.00 95.50 100 ALA A O 1
ATOM 732 N N . ARG A 1 101 ? -11.366 0.640 21.246 1.00 93.31 101 ARG A N 1
ATOM 733 C CA . ARG A 1 101 ? -12.209 -0.567 21.260 1.00 93.31 101 ARG A CA 1
ATOM 734 C C . ARG A 1 101 ? -13.623 -0.283 20.789 1.00 93.31 101 ARG A C 1
ATOM 736 O O . ARG A 1 101 ? -14.163 -1.051 19.997 1.00 93.31 101 ARG A O 1
ATOM 743 N N . GLU A 1 102 ? -14.228 0.804 21.254 1.00 95.06 102 GLU A N 1
ATOM 744 C CA . GLU A 1 102 ? -15.580 1.169 20.843 1.00 95.06 102 GLU A CA 1
ATOM 745 C C . GLU A 1 102 ? -15.654 1.435 19.331 1.00 95.06 102 GLU A C 1
ATOM 747 O O . GLU A 1 102 ? -16.526 0.893 18.646 1.00 95.06 102 GLU A O 1
ATOM 752 N N . ARG A 1 103 ? -14.698 2.206 18.800 1.00 95.81 103 ARG A N 1
ATOM 753 C CA . ARG A 1 103 ? -14.563 2.498 17.364 1.00 95.81 103 ARG A CA 1
ATOM 754 C C . ARG A 1 103 ? -14.359 1.239 16.537 1.00 95.81 103 ARG A C 1
ATOM 756 O O . ARG A 1 103 ? -15.094 1.008 15.581 1.00 95.81 103 ARG A O 1
ATOM 763 N N . LEU A 1 104 ? -13.417 0.394 16.943 1.00 94.56 104 LEU A N 1
ATOM 764 C CA . LEU A 1 104 ? -13.120 -0.868 16.268 1.00 94.56 104 LEU A CA 1
ATOM 765 C C . LEU A 1 104 ? -14.315 -1.821 16.294 1.00 94.56 104 LEU A C 1
ATOM 767 O O . LEU A 1 104 ? -14.584 -2.485 15.299 1.00 94.56 104 LEU A O 1
ATOM 771 N N . ARG A 1 105 ? -15.100 -1.839 17.378 1.00 93.69 105 ARG A N 1
ATOM 772 C CA . ARG A 1 105 ? -16.347 -2.612 17.436 1.00 93.69 105 ARG A CA 1
ATOM 773 C C . ARG A 1 105 ? -17.351 -2.140 16.384 1.00 93.69 105 ARG A C 1
ATOM 775 O O . ARG A 1 105 ? -17.971 -2.977 15.731 1.00 93.69 105 ARG A O 1
ATOM 782 N N . ARG A 1 106 ? -17.515 -0.823 16.202 1.00 94.69 106 ARG A N 1
ATOM 783 C CA . ARG A 1 106 ? -18.391 -0.265 15.155 1.00 94.69 106 ARG A CA 1
ATOM 784 C C . ARG A 1 106 ? -17.876 -0.599 13.756 1.00 94.69 106 ARG A C 1
ATOM 786 O O . ARG A 1 106 ? -18.660 -1.058 12.932 1.00 94.69 106 ARG A O 1
ATOM 793 N N . MET A 1 107 ? -16.569 -0.457 13.520 1.00 95.00 107 MET A N 1
ATOM 794 C CA . MET A 1 107 ? -15.945 -0.855 12.252 1.00 95.00 107 MET A CA 1
ATOM 795 C C . MET A 1 107 ? -16.170 -2.334 11.958 1.00 95.00 107 MET A C 1
ATOM 797 O O . MET A 1 107 ? -16.626 -2.681 10.877 1.00 95.00 107 MET A O 1
ATOM 801 N N . LYS A 1 108 ? -15.940 -3.215 12.936 1.00 93.00 108 LYS A N 1
ATOM 802 C CA . LYS A 1 108 ? -16.155 -4.654 12.771 1.00 93.00 108 LYS A CA 1
ATOM 803 C C . LYS A 1 108 ? -17.605 -4.970 12.411 1.00 93.00 108 LYS A C 1
ATOM 805 O O . LYS A 1 108 ? -17.842 -5.795 11.542 1.00 93.00 108 LYS A O 1
ATOM 810 N N . GLN A 1 109 ? -18.574 -4.285 13.020 1.00 94.00 109 GLN A N 1
ATOM 811 C CA . GLN A 1 109 ? -19.996 -4.431 12.677 1.00 94.00 109 GLN A CA 1
ATOM 812 C C . GLN A 1 109 ? -20.349 -3.930 11.273 1.00 94.00 109 GLN A C 1
ATOM 814 O O . GLN A 1 109 ? -21.307 -4.422 10.678 1.00 94.00 109 GLN A O 1
ATOM 819 N N . PHE A 1 110 ? -19.637 -2.926 10.766 1.00 93.44 110 PHE A N 1
ATOM 820 C CA . PHE A 1 110 ? -19.779 -2.461 9.391 1.00 93.44 110 PHE A CA 1
ATOM 821 C C . PHE A 1 110 ? -19.190 -3.488 8.417 1.00 93.44 110 PHE A C 1
ATOM 823 O O . PHE A 1 110 ? -19.905 -3.982 7.547 1.00 93.44 110 PHE A O 1
ATOM 830 N N . VAL A 1 111 ? -17.937 -3.894 8.637 1.00 92.81 111 VAL A N 1
ATOM 831 C CA . VAL A 1 111 ? -17.219 -4.859 7.791 1.00 92.81 111 VAL A CA 1
ATOM 832 C C . VAL A 1 111 ? -17.894 -6.230 7.795 1.00 92.81 111 VAL A C 1
ATOM 834 O O . VAL A 1 111 ? -18.000 -6.860 6.751 1.00 92.81 111 VAL A O 1
ATOM 837 N N . SER A 1 112 ? -18.448 -6.683 8.925 1.00 93.00 112 SER A N 1
ATOM 838 C CA . SER A 1 112 ? -19.108 -7.995 9.012 1.00 93.00 112 SER A CA 1
ATOM 839 C C . SER A 1 112 ? -20.387 -8.109 8.176 1.00 93.00 112 SER A C 1
ATOM 841 O O . SER A 1 112 ? -20.952 -9.196 8.080 1.00 93.00 112 SER A O 1
ATOM 843 N N . LYS A 1 113 ? -20.902 -6.996 7.642 1.00 93.88 113 LYS A N 1
ATOM 844 C CA . LYS A 1 113 ? -22.054 -6.985 6.729 1.00 93.88 113 LYS A CA 1
ATOM 845 C C . LYS A 1 113 ? -21.636 -7.081 5.264 1.00 93.88 113 LYS A C 1
ATOM 847 O O . LYS A 1 113 ? -22.494 -7.337 4.423 1.00 93.88 113 LYS A O 1
ATOM 852 N N . GLN A 1 114 ? -20.359 -6.864 4.958 1.00 91.31 114 GLN A N 1
ATOM 853 C CA . GLN A 1 114 ? -19.836 -6.985 3.605 1.00 91.31 114 GLN A CA 1
ATOM 854 C C . GLN A 1 114 ? -19.752 -8.465 3.222 1.00 91.31 114 GLN A C 1
ATOM 856 O O . GLN A 1 114 ? -19.376 -9.317 4.029 1.00 91.31 114 GLN A O 1
ATOM 861 N N . GLN A 1 115 ? -20.129 -8.778 1.987 1.00 92.81 115 GLN A N 1
ATOM 862 C CA . GLN A 1 115 ? -20.075 -10.130 1.442 1.00 92.81 115 GLN A CA 1
ATOM 863 C C . GLN A 1 115 ? -19.265 -10.118 0.156 1.00 92.81 115 GLN A C 1
ATOM 865 O O . GLN A 1 115 ? -19.314 -9.154 -0.605 1.00 92.81 115 GLN A O 1
ATOM 870 N N . ARG A 1 116 ? -18.521 -11.202 -0.084 1.00 94.88 116 ARG A N 1
ATOM 871 C CA . ARG A 1 116 ? -17.852 -11.402 -1.370 1.00 94.88 116 ARG A CA 1
ATOM 872 C C . ARG A 1 116 ? -18.911 -11.497 -2.462 1.00 94.88 116 ARG A C 1
ATOM 874 O O . ARG A 1 116 ? -19.910 -12.193 -2.294 1.00 94.88 116 ARG A O 1
ATOM 881 N N . SER A 1 117 ? -18.647 -10.833 -3.571 1.00 95.25 117 SER A N 1
ATOM 882 C CA . SER A 1 117 ? -19.421 -10.936 -4.797 1.00 95.25 117 SER A CA 1
ATOM 883 C C . SER A 1 117 ? -18.491 -11.299 -5.942 1.00 95.25 117 SER A C 1
ATOM 885 O O . SER A 1 117 ? -17.275 -11.099 -5.856 1.00 95.25 117 SER A O 1
ATOM 887 N N . ASP A 1 118 ? -19.073 -11.796 -7.026 1.00 97.50 118 ASP A N 1
ATOM 888 C CA . ASP A 1 118 ? -18.370 -11.842 -8.299 1.00 97.50 118 ASP A CA 1
ATOM 889 C C . ASP A 1 118 ? -17.961 -10.417 -8.700 1.00 97.50 118 ASP A C 1
ATOM 891 O O . ASP A 1 118 ? -18.656 -9.438 -8.401 1.00 97.50 118 ASP A O 1
ATOM 895 N N . PHE A 1 119 ? -16.805 -10.301 -9.344 1.00 95.31 119 PHE A N 1
ATOM 896 C CA . PHE A 1 119 ? -16.260 -9.043 -9.835 1.00 95.31 119 PHE A CA 1
ATOM 897 C C . PHE A 1 119 ? -15.538 -9.287 -11.159 1.00 95.31 119 PHE A C 1
ATOM 899 O O . PHE A 1 119 ? -15.079 -10.400 -11.429 1.00 95.31 119 PHE A O 1
ATOM 906 N N . ASP A 1 120 ? -15.450 -8.249 -11.988 1.00 97.56 120 ASP A N 1
ATOM 907 C CA . ASP A 1 120 ? -14.676 -8.322 -13.222 1.00 97.56 120 ASP A CA 1
ATOM 908 C C . ASP A 1 120 ? -13.180 -8.294 -12.898 1.00 97.56 120 ASP A C 1
ATOM 910 O O . ASP A 1 120 ? -12.725 -7.472 -12.095 1.00 97.56 120 ASP A O 1
ATOM 914 N N . ILE A 1 121 ? -12.407 -9.176 -13.532 1.00 96.94 121 ILE A N 1
ATOM 915 C CA . ILE A 1 121 ? -10.960 -9.272 -13.320 1.00 96.94 121 ILE A CA 1
ATOM 916 C C . ILE A 1 121 ? -10.233 -7.957 -13.628 1.00 96.94 121 ILE A C 1
ATOM 918 O O . ILE A 1 121 ? -9.173 -7.717 -13.055 1.00 96.94 121 ILE A O 1
ATOM 922 N N . SER A 1 122 ? -10.823 -7.059 -14.421 1.00 97.88 122 SER A N 1
ATOM 923 C CA . SER A 1 122 ? -10.296 -5.716 -14.659 1.00 97.88 122 SER A CA 1
ATOM 924 C C . SER A 1 122 ? -10.167 -4.863 -13.393 1.00 97.88 122 SER A C 1
ATOM 926 O O . SER A 1 122 ? -9.454 -3.864 -13.382 1.00 97.88 122 SER A O 1
ATOM 928 N N . SER A 1 123 ? -10.851 -5.241 -12.310 1.00 96.38 123 SER A N 1
ATOM 929 C CA . SER A 1 123 ? -10.746 -4.576 -11.004 1.00 96.38 123 SER A CA 1
ATOM 930 C C . SER A 1 123 ? -9.538 -5.058 -10.191 1.00 96.38 123 SER A C 1
ATOM 932 O O . SER A 1 123 ? -9.238 -4.506 -9.131 1.00 96.38 123 SER A O 1
ATOM 934 N N . LEU A 1 124 ? -8.849 -6.108 -10.646 1.00 97.44 124 LEU A N 1
ATOM 935 C CA . LEU A 1 124 ? -7.694 -6.667 -9.959 1.00 97.44 124 LEU A CA 1
ATOM 936 C C . LEU A 1 124 ? -6.457 -5.793 -10.191 1.00 97.44 124 LEU A C 1
ATOM 938 O O . LEU A 1 124 ? -6.121 -5.444 -11.321 1.00 97.44 124 LEU A O 1
ATOM 942 N N . THR A 1 125 ? -5.743 -5.494 -9.108 1.00 97.50 125 THR A N 1
ATOM 943 C CA . THR A 1 125 ? -4.414 -4.873 -9.148 1.00 97.50 125 THR A CA 1
ATOM 944 C C . THR A 1 125 ? -3.399 -5.812 -8.506 1.00 97.50 125 THR A C 1
ATOM 946 O O . THR A 1 125 ? -3.595 -6.243 -7.369 1.00 97.50 125 THR A O 1
ATOM 949 N N . VAL A 1 126 ? -2.320 -6.127 -9.222 1.00 97.50 126 VAL A N 1
ATOM 950 C CA . VAL A 1 126 ? -1.260 -7.041 -8.773 1.00 97.50 126 VAL A CA 1
ATOM 951 C C . VAL A 1 126 ? 0.073 -6.303 -8.729 1.00 97.50 126 VAL A C 1
ATOM 953 O O . VAL A 1 126 ? 0.529 -5.789 -9.745 1.00 97.50 126 VAL A O 1
ATOM 956 N N . GLY A 1 127 ? 0.700 -6.256 -7.554 1.00 96.25 127 GLY A N 1
ATOM 957 C CA . GLY A 1 127 ? 2.080 -5.795 -7.397 1.00 96.25 127 GLY A CA 1
ATOM 958 C C . GLY A 1 127 ? 3.069 -6.942 -7.587 1.00 96.25 127 GLY A C 1
ATOM 959 O O . GLY A 1 127 ? 2.813 -8.058 -7.133 1.00 96.25 127 GLY A O 1
ATOM 960 N N . LEU A 1 128 ? 4.179 -6.662 -8.259 1.00 94.94 128 LEU A N 1
ATOM 961 C CA . LEU A 1 128 ? 5.297 -7.573 -8.466 1.00 94.94 128 LEU A CA 1
ATOM 962 C C . LEU A 1 128 ? 6.491 -7.076 -7.657 1.00 94.94 128 LEU A C 1
ATOM 964 O O . LEU A 1 128 ? 6.819 -5.894 -7.708 1.00 94.94 128 LEU A O 1
ATOM 968 N N . GLU A 1 129 ? 7.138 -7.995 -6.956 1.00 91.81 129 GLU A N 1
ATOM 969 C CA . GLU A 1 129 ? 8.349 -7.741 -6.182 1.00 91.81 129 GLU A CA 1
ATOM 970 C C . GLU A 1 129 ? 9.275 -8.942 -6.325 1.00 91.81 129 GLU A C 1
ATOM 972 O O . GLU A 1 129 ? 8.822 -10.097 -6.346 1.00 91.81 129 GLU A O 1
ATOM 977 N N . CYS A 1 130 ? 10.570 -8.671 -6.381 1.00 90.19 130 CYS A N 1
ATOM 978 C CA . CYS A 1 130 ? 11.600 -9.673 -6.214 1.00 90.19 130 CYS A CA 1
ATOM 979 C C . CYS A 1 130 ? 11.891 -9.893 -4.721 1.00 90.19 130 CYS A C 1
ATOM 981 O O . CYS A 1 130 ? 11.624 -9.065 -3.853 1.00 90.19 130 CYS A O 1
ATOM 983 N N . GLY A 1 131 ? 12.403 -11.080 -4.400 1.00 84.19 131 GLY A N 1
ATOM 984 C CA . GLY A 1 131 ? 12.872 -11.417 -3.057 1.00 84.19 131 GLY A CA 1
ATOM 985 C C . GLY A 1 131 ? 14.396 -11.396 -3.004 1.00 84.19 131 GLY A C 1
ATOM 986 O O . GLY A 1 131 ? 15.035 -10.359 -3.123 1.00 84.19 131 GLY A O 1
ATOM 987 N N . GLY A 1 132 ? 14.999 -12.574 -2.841 1.00 83.19 132 GLY A N 1
ATOM 988 C CA . GLY A 1 132 ? 16.439 -12.749 -3.021 1.00 83.19 132 GLY A CA 1
ATOM 989 C C . GLY A 1 132 ? 16.752 -13.081 -4.474 1.00 83.19 132 GLY A C 1
ATOM 990 O O . GLY A 1 132 ? 16.413 -14.174 -4.921 1.00 83.19 132 GLY A O 1
ATOM 991 N N . SER A 1 133 ? 17.389 -12.153 -5.191 1.00 82.06 133 SER A N 1
ATOM 992 C CA . SER A 1 133 ? 17.810 -12.385 -6.575 1.00 82.06 133 SER A CA 1
ATOM 993 C C . SER A 1 133 ? 18.830 -13.524 -6.647 1.00 82.06 133 SER A C 1
ATOM 995 O O . SER A 1 133 ? 19.790 -13.572 -5.872 1.00 82.06 133 SER A O 1
ATOM 997 N N . ASP A 1 134 ? 18.621 -14.451 -7.579 1.00 89.00 134 ASP A N 1
ATOM 998 C CA . ASP A 1 134 ? 19.543 -15.545 -7.864 1.00 89.00 134 ASP A CA 1
ATOM 999 C C . ASP A 1 134 ? 19.764 -15.709 -9.384 1.00 89.00 134 ASP A C 1
ATOM 1001 O O . ASP A 1 134 ? 19.000 -15.173 -10.196 1.00 89.00 134 ASP A O 1
ATOM 1005 N N . PRO A 1 135 ? 20.791 -16.469 -9.813 1.00 88.75 135 PRO A N 1
ATOM 1006 C CA . PRO A 1 135 ? 21.065 -16.664 -11.238 1.00 88.75 135 PRO A CA 1
ATOM 1007 C C . PRO A 1 135 ? 19.939 -17.364 -12.020 1.00 88.75 135 PRO A C 1
ATOM 1009 O O . PRO A 1 135 ? 19.951 -17.344 -13.250 1.00 88.75 135 PRO A O 1
ATOM 1012 N N . PHE A 1 136 ? 18.986 -18.004 -11.337 1.00 92.81 136 PHE A N 1
ATOM 1013 C CA . PHE A 1 136 ? 17.877 -18.729 -11.955 1.00 92.81 136 PHE A CA 1
ATOM 1014 C C . PHE A 1 136 ? 16.619 -17.870 -12.099 1.00 92.81 136 PHE A C 1
ATOM 1016 O O . PHE A 1 136 ? 15.768 -18.180 -12.936 1.00 92.81 136 PHE A O 1
ATOM 1023 N N . SER A 1 137 ? 16.499 -16.784 -11.338 1.00 91.75 137 SER A N 1
ATOM 1024 C CA . SER A 1 137 ? 15.307 -15.940 -11.255 1.00 91.75 137 SER A CA 1
ATOM 1025 C C . SER A 1 137 ? 14.943 -15.383 -12.630 1.00 91.75 137 SER A C 1
ATOM 1027 O O . SER A 1 137 ? 13.812 -15.548 -13.090 1.00 91.75 137 SER A O 1
ATOM 1029 N N . GLY A 1 138 ? 15.938 -14.863 -13.357 1.00 90.12 138 GLY A N 1
ATOM 1030 C CA . GLY A 1 138 ? 15.780 -14.315 -14.709 1.00 90.12 138 GLY A CA 1
ATOM 1031 C C . GLY A 1 138 ? 15.443 -15.335 -15.805 1.00 90.12 138 GLY A C 1
ATOM 1032 O O . GLY A 1 138 ? 15.034 -14.933 -16.891 1.00 90.12 138 GLY A O 1
ATOM 1033 N N . ILE A 1 139 ? 15.577 -16.640 -15.543 1.00 94.12 139 ILE A N 1
ATOM 1034 C CA . ILE A 1 139 ? 15.293 -17.711 -16.519 1.00 94.12 139 ILE A CA 1
ATOM 1035 C C . ILE A 1 139 ? 14.159 -18.653 -16.089 1.00 94.12 139 ILE A C 1
ATOM 1037 O O . ILE A 1 139 ? 13.741 -19.496 -16.880 1.00 94.12 139 ILE A O 1
ATOM 1041 N N . THR A 1 140 ? 13.646 -18.518 -14.861 1.00 94.50 140 THR A N 1
ATOM 1042 C CA . THR A 1 140 ? 12.572 -19.364 -14.315 1.00 94.50 140 THR A CA 1
ATOM 1043 C C . THR A 1 140 ? 11.384 -18.536 -13.820 1.00 94.50 140 THR A C 1
ATOM 1045 O O . THR A 1 140 ? 10.410 -18.366 -14.555 1.00 94.50 140 THR A O 1
ATOM 1048 N N . ALA A 1 141 ? 11.455 -18.011 -12.594 1.00 93.94 141 ALA A N 1
ATOM 1049 C CA . ALA A 1 141 ? 10.357 -17.321 -11.930 1.00 93.94 141 ALA A CA 1
ATOM 1050 C C . ALA A 1 141 ? 9.958 -16.031 -12.658 1.00 93.94 141 ALA A C 1
ATOM 1052 O O . ALA A 1 141 ? 8.776 -15.844 -12.935 1.00 93.94 141 ALA A O 1
ATOM 1053 N N . ASN A 1 142 ? 10.916 -15.184 -13.044 1.00 94.50 142 ASN A N 1
ATOM 1054 C CA . ASN A 1 142 ? 10.613 -13.885 -13.650 1.00 94.50 142 ASN A CA 1
ATOM 1055 C C . ASN A 1 142 ? 9.937 -14.038 -15.026 1.00 94.50 142 ASN A C 1
ATOM 1057 O O . ASN A 1 142 ? 8.918 -13.383 -15.246 1.00 94.50 142 ASN A O 1
ATOM 1061 N N . PRO A 1 143 ? 10.388 -14.937 -15.930 1.00 94.88 143 PRO A N 1
ATOM 1062 C CA . PRO A 1 143 ? 9.639 -15.243 -17.149 1.00 94.88 143 PRO A CA 1
ATOM 1063 C C . PRO A 1 143 ? 8.227 -15.783 -16.886 1.00 94.88 143 PRO A C 1
ATOM 1065 O O . PRO A 1 143 ? 7.286 -15.387 -17.571 1.00 94.88 143 PRO A O 1
ATOM 1068 N N . ALA A 1 144 ? 8.052 -16.659 -15.888 1.00 96.25 144 ALA A N 1
ATOM 1069 C CA . ALA A 1 144 ? 6.734 -17.194 -15.541 1.00 96.25 144 ALA A CA 1
ATOM 1070 C C . ALA A 1 144 ? 5.790 -16.098 -15.018 1.00 96.25 144 ALA A C 1
ATOM 1072 O O . ALA A 1 144 ? 4.640 -16.021 -15.449 1.00 96.25 144 ALA A O 1
ATOM 1073 N N . VAL A 1 145 ? 6.287 -15.217 -14.145 1.00 96.19 145 VAL A N 1
ATOM 1074 C CA . VAL A 1 145 ? 5.560 -14.036 -13.664 1.00 96.19 145 VAL A CA 1
ATOM 1075 C C . VAL A 1 145 ? 5.239 -13.096 -14.823 1.00 96.19 145 VAL A C 1
ATOM 1077 O O . VAL A 1 145 ? 4.109 -12.634 -14.914 1.00 96.19 145 VAL A O 1
ATOM 1080 N N . GLY A 1 146 ? 6.169 -12.870 -15.754 1.00 96.19 146 GLY A N 1
ATOM 1081 C CA . GLY A 1 146 ? 5.934 -12.066 -16.958 1.00 96.19 146 GLY A CA 1
ATOM 1082 C C . GLY A 1 146 ? 4.763 -12.580 -17.800 1.00 96.19 146 GLY A C 1
ATOM 1083 O O . GLY A 1 146 ? 3.871 -11.809 -18.140 1.00 96.19 146 GLY A O 1
ATOM 1084 N N . LEU A 1 147 ? 4.698 -13.894 -18.048 1.00 97.88 147 LEU A N 1
ATOM 1085 C CA . LEU A 1 147 ? 3.582 -14.515 -18.776 1.00 97.88 147 LEU A CA 1
ATOM 1086 C C . LEU A 1 147 ? 2.239 -14.373 -18.044 1.00 97.88 147 LEU A C 1
ATOM 1088 O O . LEU A 1 147 ? 1.199 -14.219 -18.684 1.00 97.88 147 LEU A O 1
ATOM 1092 N N . VAL A 1 148 ? 2.240 -14.454 -16.711 1.00 97.62 148 VAL A N 1
ATOM 1093 C CA . VAL A 1 148 ? 1.032 -14.218 -15.906 1.00 97.62 148 VAL A CA 1
ATOM 1094 C C . VAL A 1 148 ? 0.621 -12.749 -15.980 1.00 97.62 148 VAL A C 1
ATOM 1096 O O . VAL A 1 148 ? -0.559 -12.466 -16.173 1.00 97.62 148 VAL A O 1
ATOM 1099 N N . SER A 1 149 ? 1.579 -11.829 -15.887 1.00 97.94 149 SER A N 1
ATOM 1100 C CA . SER A 1 149 ? 1.347 -10.389 -15.985 1.00 97.94 149 SER A CA 1
ATOM 1101 C C . SER A 1 149 ? 0.720 -10.003 -17.320 1.00 97.94 149 SER A C 1
ATOM 1103 O O . SER A 1 149 ? -0.296 -9.313 -17.325 1.00 97.94 149 SER A O 1
ATOM 1105 N N . ASP A 1 150 ? 1.258 -10.501 -18.436 1.00 97.56 150 ASP A N 1
ATOM 1106 C CA . ASP A 1 150 ? 0.710 -10.226 -19.768 1.00 97.56 150 ASP A CA 1
ATOM 1107 C C . ASP A 1 150 ? -0.742 -10.727 -19.878 1.00 97.56 150 ASP A C 1
ATOM 1109 O O . ASP A 1 150 ? -1.621 -9.977 -20.299 1.00 97.56 150 ASP A O 1
ATOM 1113 N N . ARG A 1 151 ? -1.038 -11.944 -19.394 1.00 98.00 151 ARG A N 1
ATOM 1114 C CA . ARG A 1 151 ? -2.413 -12.484 -19.376 1.00 98.00 151 ARG A CA 1
ATOM 1115 C C . ARG A 1 151 ? -3.371 -11.662 -18.519 1.00 98.00 151 ARG A C 1
ATOM 1117 O O . ARG A 1 151 ? -4.530 -11.499 -18.884 1.00 98.00 151 ARG A O 1
ATOM 1124 N N . LEU A 1 152 ? -2.922 -11.179 -17.363 1.00 98.31 152 LEU A N 1
ATOM 1125 C CA . LEU A 1 152 ? -3.741 -10.333 -16.495 1.00 98.31 152 LEU A CA 1
ATOM 1126 C C . LEU A 1 152 ? -4.062 -8.998 -17.177 1.00 98.31 152 LEU A C 1
ATOM 1128 O O . LEU A 1 152 ? -5.218 -8.579 -17.172 1.00 98.31 152 LEU A O 1
ATOM 1132 N N . VAL A 1 153 ? -3.067 -8.373 -17.811 1.00 97.75 153 VAL A N 1
ATOM 1133 C CA . VAL A 1 153 ? -3.245 -7.123 -18.563 1.00 97.75 153 VAL A CA 1
ATOM 1134 C C . VAL A 1 153 ? -4.166 -7.323 -19.772 1.00 97.75 153 VAL A C 1
ATOM 1136 O O . VAL A 1 153 ? -5.034 -6.487 -20.010 1.00 97.75 153 VAL A O 1
ATOM 1139 N N . GLU A 1 154 ? -4.051 -8.440 -20.498 1.00 97.81 154 GLU A N 1
ATOM 1140 C CA . GLU A 1 154 ? -4.970 -8.799 -21.594 1.00 97.81 154 GLU A CA 1
ATOM 1141 C C . GLU A 1 154 ? -6.430 -8.911 -21.130 1.00 97.81 154 GLU A C 1
ATOM 1143 O O . GLU A 1 154 ? -7.349 -8.580 -21.880 1.00 97.81 154 GLU A O 1
ATOM 1148 N N . LEU A 1 155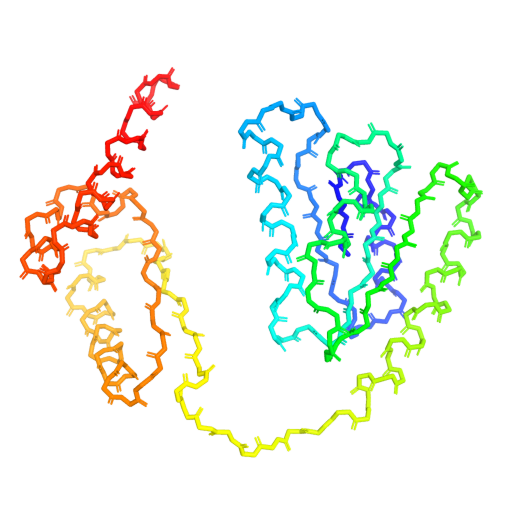 ? -6.648 -9.347 -19.888 1.00 98.00 155 LEU A N 1
ATOM 1149 C CA . LEU A 1 155 ? -7.966 -9.428 -19.259 1.00 98.00 155 LEU A CA 1
ATOM 1150 C C . LEU A 1 155 ? -8.422 -8.096 -18.630 1.00 98.00 155 LEU A C 1
ATOM 1152 O O . LEU A 1 155 ? -9.497 -8.033 -18.041 1.00 98.00 155 LEU A O 1
ATOM 1156 N N . GLY A 1 156 ? -7.633 -7.026 -18.759 1.00 98.06 156 GLY A N 1
ATOM 1157 C CA . GLY A 1 156 ? -7.957 -5.682 -18.279 1.00 98.06 156 GLY A CA 1
ATOM 1158 C C . GLY A 1 156 ? -7.540 -5.389 -16.838 1.00 98.06 156 GLY A C 1
ATOM 1159 O O . GLY A 1 156 ? -7.850 -4.309 -16.339 1.00 98.06 156 GLY A O 1
ATOM 1160 N N . ALA A 1 157 ? -6.860 -6.317 -16.157 1.00 98.44 157 ALA A N 1
ATOM 1161 C CA . ALA A 1 157 ? -6.325 -6.081 -14.819 1.00 98.44 157 ALA A CA 1
ATOM 1162 C C . ALA A 1 157 ? -5.116 -5.130 -14.860 1.00 98.44 157 ALA A C 1
ATOM 1164 O O . ALA A 1 157 ? -4.482 -4.924 -15.896 1.00 98.44 157 ALA A O 1
ATOM 1165 N N . THR A 1 158 ? -4.755 -4.581 -13.702 1.00 98.25 158 THR A N 1
ATOM 1166 C CA . THR A 1 158 ? -3.560 -3.744 -13.545 1.00 98.25 158 THR A CA 1
ATOM 1167 C C . THR A 1 158 ? -2.422 -4.548 -12.928 1.00 98.25 158 THR A C 1
ATOM 1169 O O . THR A 1 158 ? -2.597 -5.192 -11.894 1.00 98.25 158 THR A O 1
ATOM 1172 N N . VAL A 1 159 ? -1.232 -4.476 -13.524 1.00 98.06 159 VAL A N 1
ATOM 1173 C CA . VAL A 1 159 ? -0.007 -5.066 -12.970 1.00 98.06 159 VAL A CA 1
ATOM 1174 C C . VAL A 1 159 ? 1.026 -3.969 -12.744 1.00 98.06 159 VAL A C 1
ATOM 1176 O O . VAL A 1 159 ? 1.246 -3.128 -13.615 1.00 98.06 159 VAL A O 1
ATOM 1179 N N . ILE A 1 160 ? 1.653 -3.974 -11.571 1.00 96.69 160 ILE A N 1
ATOM 1180 C CA . ILE A 1 160 ? 2.632 -2.978 -11.138 1.00 96.69 160 ILE A CA 1
ATOM 1181 C C . ILE A 1 160 ? 3.968 -3.685 -10.937 1.00 96.69 160 ILE A C 1
ATOM 1183 O O . ILE A 1 160 ? 4.077 -4.553 -10.079 1.00 96.69 160 ILE A O 1
ATOM 1187 N N . LEU A 1 161 ? 4.980 -3.295 -11.709 1.00 93.50 161 LEU A N 1
ATOM 1188 C CA . LEU A 1 161 ? 6.368 -3.662 -11.445 1.00 93.50 161 LEU A CA 1
ATOM 1189 C C . LEU A 1 161 ? 7.013 -2.569 -10.588 1.00 93.50 161 LEU A C 1
ATOM 1191 O O . LEU A 1 161 ? 7.114 -1.419 -11.025 1.00 93.50 161 LEU A O 1
ATOM 1195 N N . SER A 1 162 ? 7.412 -2.940 -9.376 1.00 86.38 162 SER A N 1
ATOM 1196 C CA . SER A 1 162 ? 8.168 -2.099 -8.447 1.00 86.38 162 SER A CA 1
ATOM 1197 C C . SER A 1 162 ? 9.676 -2.142 -8.743 1.00 86.38 162 SER A C 1
ATOM 1199 O O . SER A 1 162 ? 10.095 -2.680 -9.759 1.00 86.38 162 SER A O 1
ATOM 1201 N N . GLU A 1 163 ? 10.500 -1.593 -7.842 1.00 90.88 163 GLU A N 1
ATOM 1202 C CA . GLU A 1 163 ? 11.962 -1.787 -7.818 1.00 90.88 163 GLU A CA 1
ATOM 1203 C C . GLU A 1 163 ? 12.750 -1.005 -8.884 1.00 90.88 163 GLU A C 1
ATOM 1205 O O . GLU A 1 163 ? 13.460 -1.566 -9.713 1.00 90.88 163 GLU A O 1
ATOM 1210 N N . ILE A 1 164 ? 12.721 0.333 -8.797 1.00 92.62 164 ILE A N 1
ATOM 1211 C CA . ILE A 1 164 ? 13.583 1.220 -9.607 1.00 92.62 164 ILE A CA 1
ATOM 1212 C C . ILE A 1 164 ? 15.062 0.769 -9.675 1.00 92.62 164 ILE A C 1
ATOM 1214 O O . ILE A 1 164 ? 15.623 0.844 -10.769 1.00 92.62 164 ILE A O 1
ATOM 1218 N N . PRO A 1 165 ? 15.710 0.281 -8.591 1.00 90.88 165 PRO A N 1
ATOM 1219 C CA . PRO A 1 165 ? 17.098 -0.187 -8.662 1.00 90.88 165 PRO A CA 1
ATOM 1220 C C . PRO A 1 165 ? 17.315 -1.342 -9.644 1.00 90.88 165 PRO A C 1
ATOM 1222 O O . PRO A 1 165 ? 18.325 -1.363 -10.339 1.00 90.88 165 PRO A O 1
ATOM 1225 N N . GLU A 1 166 ? 16.355 -2.262 -9.741 1.00 90.56 166 GLU A N 1
ATOM 1226 C CA . GLU A 1 166 ? 16.416 -3.440 -10.619 1.00 90.56 166 GLU A CA 1
ATOM 1227 C C . GLU A 1 166 ? 16.155 -3.082 -12.094 1.00 90.56 166 GLU A C 1
ATOM 1229 O O . GLU A 1 166 ? 16.346 -3.897 -12.995 1.00 90.56 166 GLU A O 1
ATOM 1234 N N . MET A 1 167 ? 15.734 -1.841 -12.366 1.00 93.12 167 MET A N 1
ATOM 1235 C CA . MET A 1 167 ? 15.552 -1.318 -13.723 1.00 93.12 167 MET A CA 1
ATOM 1236 C C . MET A 1 167 ? 16.819 -0.662 -14.286 1.00 93.12 167 MET A C 1
ATOM 1238 O O . MET A 1 167 ? 16.874 -0.391 -15.488 1.00 93.12 167 MET A O 1
ATOM 1242 N N . ILE A 1 168 ? 17.828 -0.395 -13.449 1.00 93.31 168 ILE A N 1
ATOM 1243 C CA . ILE A 1 168 ? 19.084 0.235 -13.873 1.00 93.31 168 ILE A CA 1
ATOM 1244 C C . ILE A 1 168 ? 19.837 -0.726 -14.803 1.00 93.31 168 ILE A C 1
ATOM 1246 O O . ILE A 1 168 ? 20.140 -1.860 -14.438 1.00 93.31 168 ILE A O 1
ATOM 1250 N N . GLY A 1 169 ? 20.152 -0.274 -16.017 1.00 93.19 169 GLY A N 1
ATOM 1251 C CA . GLY A 1 169 ? 20.740 -1.103 -17.076 1.00 93.19 169 GLY A CA 1
ATOM 1252 C C . GLY A 1 169 ? 19.719 -1.863 -17.936 1.00 93.19 169 GLY A C 1
ATOM 1253 O O . GLY A 1 169 ? 20.107 -2.495 -18.922 1.00 93.19 169 GLY A O 1
ATOM 1254 N N . ALA A 1 170 ? 18.426 -1.791 -17.606 1.00 93.62 170 ALA A N 1
ATOM 1255 C CA . ALA A 1 170 ? 17.320 -2.365 -18.375 1.00 93.62 170 ALA A CA 1
ATOM 1256 C C . ALA A 1 170 ? 16.437 -1.288 -19.043 1.00 93.62 170 ALA A C 1
ATOM 1258 O O . ALA A 1 170 ? 15.321 -1.572 -19.482 1.00 93.62 170 ALA A O 1
ATOM 1259 N N . GLU A 1 171 ? 16.921 -0.053 -19.171 1.00 94.94 171 GLU A N 1
ATOM 1260 C CA . GLU A 1 171 ? 16.148 1.081 -19.687 1.00 94.94 171 GLU A CA 1
ATOM 1261 C C . GLU A 1 171 ? 15.728 0.861 -21.141 1.00 94.94 171 GLU A C 1
ATOM 1263 O O . GLU A 1 171 ? 14.550 0.970 -21.470 1.00 94.94 171 GLU A O 1
ATOM 1268 N N . ALA A 1 172 ? 16.669 0.471 -22.005 1.00 94.56 172 ALA A N 1
ATOM 1269 C CA . ALA A 1 172 ? 16.409 0.267 -23.429 1.00 94.56 172 ALA A CA 1
ATOM 1270 C C . ALA A 1 172 ? 15.273 -0.744 -23.712 1.00 94.56 172 ALA A C 1
ATOM 1272 O O . ALA A 1 172 ? 14.353 -0.405 -24.468 1.00 94.56 172 ALA A O 1
ATOM 1273 N N . PRO A 1 173 ? 15.264 -1.966 -23.129 1.00 94.12 173 PRO A N 1
ATOM 1274 C CA . PRO A 1 173 ? 14.145 -2.880 -23.330 1.00 94.12 173 PRO A CA 1
ATOM 1275 C C . PRO A 1 173 ? 12.828 -2.354 -22.736 1.00 94.12 173 PRO A C 1
ATOM 1277 O O . PRO A 1 173 ? 11.785 -2.564 -23.355 1.00 94.12 173 PRO A O 1
ATOM 1280 N N . LEU A 1 174 ? 12.841 -1.631 -21.610 1.00 94.00 174 LEU A N 1
ATOM 1281 C CA . LEU A 1 174 ? 11.627 -1.033 -21.035 1.00 94.00 174 LEU A CA 1
ATOM 1282 C C . LEU A 1 174 ? 11.053 0.076 -21.929 1.00 94.00 174 LEU A C 1
ATOM 1284 O O . LEU A 1 174 ? 9.869 0.047 -22.264 1.00 94.00 174 LEU A O 1
ATOM 1288 N N . GLU A 1 175 ? 11.888 1.013 -22.378 1.00 94.81 175 GLU A N 1
ATOM 1289 C CA . GLU A 1 175 ? 11.498 2.103 -23.277 1.00 94.81 175 GLU A CA 1
ATOM 1290 C C . GLU A 1 175 ? 10.871 1.587 -24.572 1.00 94.81 175 GLU A C 1
ATOM 1292 O O . GLU A 1 175 ? 9.876 2.143 -25.042 1.00 94.81 175 GLU A O 1
ATOM 1297 N N . SER A 1 176 ? 11.417 0.499 -25.128 1.00 95.50 176 SER A N 1
ATOM 1298 C CA . SER A 1 176 ? 10.922 -0.104 -26.372 1.00 95.50 176 SER A CA 1
ATOM 1299 C C . SER A 1 176 ? 9.476 -0.610 -26.280 1.00 95.50 176 SER A C 1
ATOM 1301 O O . SER A 1 176 ? 8.810 -0.757 -27.304 1.00 95.50 176 SER A O 1
ATOM 1303 N N . ARG A 1 177 ? 8.977 -0.848 -25.058 1.00 93.75 177 ARG A N 1
ATOM 1304 C CA . ARG A 1 177 ? 7.619 -1.342 -24.785 1.00 93.75 177 ARG A CA 1
ATOM 1305 C C . ARG A 1 177 ? 6.628 -0.241 -24.416 1.00 93.75 177 ARG A C 1
ATOM 1307 O O . ARG A 1 177 ? 5.438 -0.520 -24.298 1.00 93.75 177 ARG A O 1
ATOM 1314 N N . ILE A 1 178 ? 7.085 0.996 -24.231 1.00 95.62 178 ILE A N 1
ATOM 1315 C CA . ILE A 1 178 ? 6.223 2.120 -23.863 1.00 95.62 178 ILE A CA 1
ATOM 1316 C C . ILE A 1 178 ? 5.875 2.889 -25.145 1.00 95.62 178 ILE A C 1
ATOM 1318 O O . ILE A 1 178 ? 6.774 3.399 -25.804 1.00 95.62 178 ILE A O 1
ATOM 1322 N N . PRO A 1 179 ? 4.600 3.008 -25.544 1.00 95.31 179 PRO A N 1
ATOM 1323 C CA . PRO A 1 179 ? 4.244 3.770 -26.742 1.00 95.31 179 PRO A CA 1
ATOM 1324 C C . PRO A 1 179 ? 4.248 5.290 -26.507 1.00 95.31 179 PRO A C 1
ATOM 1326 O O . PRO A 1 179 ? 4.506 6.049 -27.436 1.00 95.31 179 PRO A O 1
ATOM 1329 N N . ASP A 1 180 ? 3.978 5.736 -25.277 1.00 97.44 180 ASP A N 1
ATOM 1330 C CA . ASP A 1 180 ? 3.860 7.152 -24.915 1.00 97.44 180 ASP A CA 1
ATOM 1331 C C . ASP A 1 180 ? 5.207 7.738 -24.459 1.00 97.44 180 ASP A C 1
ATOM 1333 O O . ASP A 1 180 ? 5.758 7.362 -23.419 1.00 97.44 180 ASP A O 1
ATOM 1337 N N . ASP A 1 181 ? 5.723 8.708 -25.213 1.00 96.56 181 ASP A N 1
ATOM 1338 C CA . ASP A 1 181 ? 6.984 9.382 -24.905 1.00 96.56 181 ASP A CA 1
ATOM 1339 C C . ASP A 1 181 ? 6.955 10.133 -23.567 1.00 96.56 181 ASP A C 1
ATOM 1341 O O . ASP A 1 181 ? 7.965 10.163 -22.862 1.00 96.56 181 ASP A O 1
ATOM 1345 N N . ALA A 1 182 ? 5.813 10.688 -23.152 1.00 97.62 182 ALA A N 1
ATOM 1346 C CA . ALA A 1 182 ? 5.696 11.332 -21.847 1.00 97.62 182 ALA A CA 1
ATOM 1347 C C . ALA A 1 182 ? 5.838 10.312 -20.706 1.00 97.62 182 ALA A C 1
ATOM 1349 O O . ALA A 1 182 ? 6.421 10.626 -19.665 1.00 97.62 182 ALA A O 1
ATOM 1350 N N . VAL A 1 183 ? 5.350 9.082 -20.898 1.00 96.38 183 VAL A N 1
ATOM 1351 C CA . VAL A 1 183 ? 5.523 7.983 -19.933 1.00 96.38 183 VAL A CA 1
ATOM 1352 C C . VAL A 1 183 ? 6.974 7.503 -19.913 1.00 96.38 183 VAL A C 1
ATOM 1354 O O . VAL A 1 183 ? 7.528 7.340 -18.825 1.00 96.38 183 VAL A O 1
ATOM 1357 N N . LYS A 1 184 ? 7.634 7.377 -21.075 1.00 96.06 184 LYS A N 1
ATOM 1358 C CA . LYS A 1 184 ? 9.076 7.063 -21.142 1.00 96.06 184 LYS A CA 1
ATOM 1359 C C . LYS A 1 184 ? 9.900 8.074 -20.359 1.00 96.06 184 LYS A C 1
ATOM 1361 O O . LYS A 1 184 ? 10.692 7.699 -19.500 1.00 96.06 184 LYS A O 1
ATOM 1366 N N . GLN A 1 185 ? 9.685 9.366 -20.611 1.00 96.81 185 GLN A N 1
ATOM 1367 C CA . GLN A 1 185 ? 10.448 10.416 -19.940 1.00 96.81 185 GLN A CA 1
ATOM 1368 C C . GLN A 1 185 ? 10.229 10.408 -18.426 1.00 96.81 185 GLN A C 1
ATOM 1370 O O . GLN A 1 185 ? 11.180 10.638 -17.681 1.00 96.81 185 GLN A O 1
ATOM 1375 N N . LYS A 1 186 ? 9.015 10.084 -17.961 1.00 96.06 186 LYS A N 1
ATOM 1376 C CA . LYS A 1 186 ? 8.740 9.891 -16.531 1.00 96.06 186 LYS A CA 1
ATOM 1377 C C . LYS A 1 186 ? 9.520 8.711 -15.952 1.00 96.06 186 LYS A C 1
ATOM 1379 O O . LYS A 1 186 ? 10.129 8.883 -14.901 1.00 96.06 186 LYS A O 1
ATOM 1384 N N . LEU A 1 187 ? 9.537 7.555 -16.620 1.00 95.19 187 LEU A N 1
ATOM 1385 C CA . LEU A 1 187 ? 10.306 6.388 -16.169 1.00 95.19 187 LEU A CA 1
ATOM 1386 C C . LEU A 1 187 ? 11.798 6.724 -16.051 1.00 95.19 187 LEU A C 1
ATOM 1388 O O . LEU A 1 187 ? 12.391 6.549 -14.990 1.00 95.19 187 LEU A O 1
ATOM 1392 N N . LEU A 1 188 ? 12.387 7.284 -17.108 1.00 95.56 188 LEU A N 1
ATOM 1393 C CA . LEU A 1 188 ? 13.812 7.615 -17.125 1.00 95.56 188 LEU A CA 1
ATOM 1394 C C . LEU A 1 188 ? 14.174 8.705 -16.122 1.00 95.56 188 LEU A C 1
ATOM 1396 O O . LEU A 1 188 ? 15.255 8.667 -15.539 1.00 95.56 188 LEU A O 1
ATOM 1400 N N . ALA A 1 189 ? 13.282 9.673 -15.899 1.00 96.25 189 ALA A N 1
ATOM 1401 C CA . ALA A 1 189 ? 13.460 10.645 -14.830 1.00 96.25 189 ALA A CA 1
ATOM 1402 C C . ALA A 1 189 ? 13.514 9.954 -13.465 1.00 96.25 189 ALA A C 1
ATOM 1404 O O . ALA A 1 189 ? 14.419 10.246 -12.699 1.00 96.25 189 ALA A O 1
ATOM 1405 N N . ARG A 1 190 ? 12.637 8.979 -13.187 1.00 95.12 190 ARG A N 1
ATOM 1406 C CA . ARG A 1 190 ? 12.660 8.241 -11.914 1.00 95.12 190 ARG A CA 1
ATOM 1407 C C . ARG A 1 190 ? 13.917 7.412 -11.704 1.00 95.12 190 ARG A C 1
ATOM 1409 O O . ARG A 1 190 ? 14.435 7.405 -10.592 1.00 95.12 190 ARG A O 1
ATOM 1416 N N . ILE A 1 191 ? 14.428 6.774 -12.752 1.00 95.88 191 ILE A N 1
ATOM 1417 C CA . ILE A 1 191 ? 15.703 6.051 -12.680 1.00 95.88 191 ILE A CA 1
ATOM 1418 C C . ILE A 1 191 ? 16.846 7.031 -12.374 1.00 95.88 191 ILE A C 1
ATOM 1420 O O . ILE A 1 191 ? 17.625 6.799 -11.452 1.00 95.88 191 ILE A O 1
ATOM 1424 N N . ARG A 1 192 ? 16.905 8.174 -13.073 1.00 95.75 192 ARG A N 1
ATOM 1425 C CA . ARG A 1 192 ? 17.914 9.217 -12.811 1.00 95.75 192 ARG A CA 1
ATOM 1426 C C . ARG A 1 192 ? 17.810 9.808 -11.407 1.00 95.75 192 ARG A C 1
ATOM 1428 O O . ARG A 1 192 ? 18.837 9.947 -10.752 1.00 95.75 192 ARG A O 1
ATOM 1435 N N . ASP A 1 193 ? 16.601 10.132 -10.950 1.00 94.75 193 ASP A N 1
ATOM 1436 C CA . ASP A 1 193 ? 16.345 10.658 -9.605 1.00 94.75 193 ASP A CA 1
ATOM 1437 C C . ASP A 1 193 ? 16.888 9.689 -8.545 1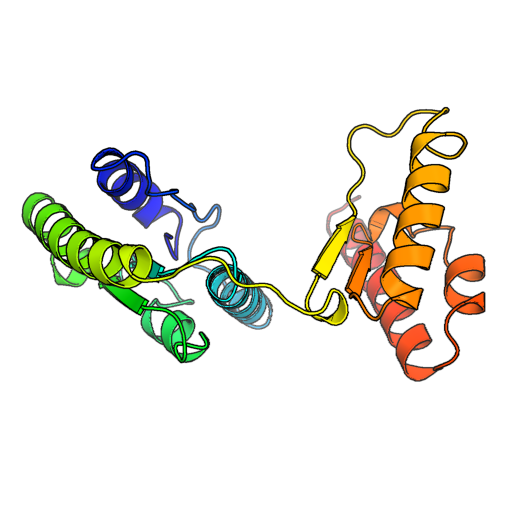.00 94.75 193 ASP A C 1
ATOM 1439 O O . ASP A 1 193 ? 17.544 10.108 -7.593 1.00 94.75 193 ASP A O 1
ATOM 1443 N N . TYR A 1 194 ? 16.652 8.385 -8.730 1.00 94.00 194 TYR A N 1
ATOM 1444 C CA . TYR A 1 194 ? 17.129 7.356 -7.812 1.00 94.00 194 TYR A CA 1
ATOM 1445 C C . TYR A 1 194 ? 18.658 7.243 -7.809 1.00 94.00 194 TYR A C 1
ATOM 1447 O O . TYR A 1 194 ? 19.265 7.216 -6.740 1.00 94.00 194 TYR A O 1
ATOM 1455 N N . VAL A 1 195 ? 19.291 7.216 -8.987 1.00 94.50 195 VAL A N 1
ATOM 1456 C CA . VAL A 1 195 ? 20.760 7.173 -9.105 1.00 94.50 195 VAL A CA 1
ATOM 1457 C C . VAL A 1 195 ? 21.397 8.400 -8.452 1.00 94.50 195 VAL A C 1
ATOM 1459 O O . VAL A 1 195 ? 22.372 8.263 -7.716 1.00 94.50 195 VAL A O 1
ATOM 1462 N N . GLN A 1 196 ? 20.828 9.589 -8.666 1.00 95.12 196 GLN A N 1
ATOM 1463 C CA . GLN A 1 196 ? 21.312 10.814 -8.032 1.00 95.12 196 GLN A CA 1
ATOM 1464 C C . GLN A 1 196 ? 21.175 10.744 -6.509 1.00 95.12 196 GLN A C 1
ATOM 1466 O O . GLN A 1 196 ? 22.138 11.010 -5.799 1.00 95.12 196 GLN A O 1
ATOM 1471 N N . MET A 1 197 ? 20.011 10.321 -6.006 1.00 92.81 197 MET A N 1
ATOM 1472 C CA . MET A 1 197 ? 19.774 10.150 -4.571 1.00 92.81 197 MET A CA 1
ATOM 1473 C C . MET A 1 197 ? 20.772 9.169 -3.938 1.00 92.81 197 MET A C 1
ATOM 1475 O O . MET A 1 197 ? 21.295 9.443 -2.859 1.00 92.81 197 MET A O 1
ATOM 1479 N N . ALA A 1 198 ? 21.049 8.040 -4.598 1.00 92.00 198 ALA A N 1
ATOM 1480 C CA . ALA A 1 198 ? 22.027 7.063 -4.127 1.00 92.00 198 ALA A CA 1
ATOM 1481 C C . ALA A 1 198 ? 23.444 7.658 -4.088 1.00 92.00 198 ALA A C 1
ATOM 1483 O O . ALA A 1 198 ? 24.122 7.545 -3.067 1.00 92.00 198 ALA A O 1
ATOM 1484 N N . SER A 1 199 ? 23.849 8.370 -5.145 1.00 92.56 199 SER A N 1
ATOM 1485 C CA . SER A 1 199 ? 25.152 9.039 -5.210 1.00 92.56 199 SER A CA 1
ATOM 1486 C C . SER A 1 199 ? 25.310 10.117 -4.133 1.00 92.56 199 SER A C 1
ATOM 1488 O O . SER A 1 199 ? 26.370 10.210 -3.514 1.00 92.56 199 SER A O 1
ATOM 1490 N N . ASP A 1 200 ? 24.270 10.913 -3.875 1.00 93.50 200 ASP A N 1
ATOM 1491 C CA . ASP A 1 200 ? 24.279 11.962 -2.846 1.00 93.50 200 ASP A CA 1
ATOM 1492 C C . ASP A 1 200 ? 24.373 11.374 -1.429 1.00 93.50 200 ASP A C 1
ATOM 1494 O O . ASP A 1 200 ? 24.962 11.980 -0.532 1.00 93.50 200 ASP A O 1
ATOM 1498 N N . ALA A 1 201 ? 23.831 10.169 -1.230 1.00 89.25 201 ALA A N 1
ATOM 1499 C CA . ALA A 1 201 ? 23.943 9.409 0.011 1.00 89.25 201 ALA A CA 1
ATOM 1500 C C . ALA A 1 201 ? 25.300 8.688 0.174 1.00 89.25 201 ALA A C 1
ATOM 1502 O O . ALA A 1 201 ? 25.523 8.038 1.198 1.00 89.25 201 ALA A O 1
ATOM 1503 N N . GLY A 1 202 ? 26.211 8.816 -0.798 1.00 83.50 202 GLY A N 1
ATOM 1504 C CA . GLY A 1 202 ? 27.533 8.184 -0.789 1.00 83.50 202 GLY A CA 1
ATOM 1505 C C . GLY A 1 202 ? 27.546 6.718 -1.234 1.00 83.50 202 GLY A C 1
ATOM 1506 O O . GLY A 1 202 ? 28.491 6.004 -0.890 1.00 83.50 202 GLY A O 1
ATOM 1507 N N . GLY A 1 203 ? 26.498 6.276 -1.937 1.00 55.53 203 GLY A N 1
ATOM 1508 C CA . GLY A 1 203 ? 26.402 4.969 -2.596 1.00 55.53 203 GLY A CA 1
ATOM 1509 C C . GLY A 1 203 ? 26.899 4.960 -4.036 1.00 55.53 203 GLY A C 1
ATOM 1510 O O . GLY A 1 203 ? 27.210 6.043 -4.584 1.00 55.53 203 GLY A O 1
#

Solvent-accessible surface area (backbone atoms only — not comparable to full-atom values): 11809 Å² total; per-residue (Å²): 58,22,62,23,35,89,22,27,68,58,41,50,60,53,26,73,76,43,91,90,46,80,66,46,70,31,91,47,78,46,89,56,58,71,70,52,32,52,50,50,39,54,50,55,18,56,60,64,52,38,86,90,48,53,47,47,54,40,31,22,47,74,82,45,68,60,35,56,68,65,30,56,73,66,39,76,56,88,86,32,47,78,48,78,44,46,47,63,82,66,67,44,73,66,59,50,48,52,52,50,50,55,52,50,52,53,38,50,61,55,42,72,70,64,72,93,70,92,76,66,61,44,76,43,74,44,81,47,80,84,82,84,88,54,94,56,38,80,76,46,58,50,54,52,49,48,57,51,48,53,54,39,43,76,59,50,21,46,73,45,81,64,60,66,77,80,41,67,94,44,51,70,71,54,48,76,73,49,91,48,66,72,57,42,53,50,52,55,48,52,46,50,53,50,54,51,53,38,45,75,72,72,94